Protein AF-A0A915AM96-F1 (afdb_monomer)

Secondary structure (DSSP, 8-state):
--------------------------STT---------PPP-------------S---------PPPHHHHHHHHHHH--SSEE--SS-HHHHHHHHHHHHHTT--SS-EE-PPTT--------------PPPHHHHHH---EEETTEEE-----PPP-----------------------------------------------------

Organism: Parascaris univalens (NCBI:txid6257)

Foldseek 3Di:
DDPPPPPPPPPPPPPPVPCDQDDFDDDPPDTDRDDDPDDDDDDDDDDDDDDDDPDDDDDDDPVPDDDPVRVLVVLQVVLEQEEEDDDDPPVSLVVSQVSCVVVVSHVHYYHDDDVPDDDPPDDDDPDDDADDDPVQVVPWDWDDDPPDTDTDDDDDDDDDPDPPDDDDDDDDDDDDDDDDDDDDDDDDDDDDDDDDDDDDDDDDDDDDDDD

Radius of gyration: 39.93 Å; Cα contacts (8 Å, |Δi|>4): 74; chains: 1; bounding box: 87×70×92 Å

Mean predicted aligned error: 20.04 Å

InterPro domains:
  IPR011108 Zn-dependent metallo-hydrolase, RNA specificity domain [PF07521] (51-105)
  IPR025069 Cleavage and polyadenylation specificity factor 2, C-terminal [PF13299] (130-198)
  IPR027075 Cleavage and polyadenylation specificity factor subunit 2 [PTHR45922] (26-187)
  IPR036866 Ribonuclease Z/Hydroxyacylglutathione hydrolase-like [G3DSA:3.60.15.10] (39-138)
  IPR036866 Ribonuclease Z/Hydroxyacylglutathione hydrolase-like [SSF56281] (27-121)

Solvent-accessible surface area (backbone atoms only — not comparable to full-atom values): 15977 Å² total; per-residue (Å²): 140,83,84,83,74,82,73,74,77,81,73,75,84,74,79,72,77,79,77,72,83,70,84,88,74,84,70,90,86,63,82,72,86,79,79,79,81,80,83,73,95,79,80,94,82,88,83,91,80,93,79,87,82,92,68,92,86,78,91,79,90,79,82,84,70,82,50,76,64,57,53,54,52,51,44,64,71,68,44,44,59,58,45,77,50,70,91,70,54,74,67,56,47,49,52,52,50,49,51,38,60,75,70,55,36,42,79,52,60,77,44,72,65,58,94,92,57,86,77,90,82,80,74,95,69,92,82,76,92,80,80,81,52,70,74,58,59,72,68,58,66,72,44,81,53,94,95,44,73,46,63,92,83,87,83,85,87,77,82,73,79,77,75,86,68,74,91,76,80,92,81,82,89,83,91,83,84,82,89,86,90,82,84,90,83,91,83,86,88,76,90,78,90,80,87,80,83,88,82,87,87,78,88,84,80,80,89,79,90,83,136

Sequence (211 aa):
MIVDSSVVPHITTERVAETIPGALHSENGQTVPHYEEREWPTKCISQITKMEVLCKVEFIDFEGRSDGESVKKILSQVKPKQLVIVHGSAAATRHLAQYASETGIVQGKIFTPRLGEIVDATIESHIYQVTLSDALMSSLIFQTVKDAELSWLDARIARRKAITGATSAVEENREEGEEMPSEDETMEQGGEEETGDGERLSNKRAAAADT

Structure (mmCIF, N/CA/C/O backbone):
data_AF-A0A915AM96-F1
#
_entry.id   AF-A0A915AM96-F1
#
loop_
_atom_site.group_PDB
_atom_site.id
_atom_site.type_symbol
_atom_site.label_atom_id
_atom_site.label_alt_id
_atom_site.label_comp_id
_atom_site.label_asym_id
_atom_site.label_entity_id
_atom_site.label_seq_id
_atom_site.pdbx_PDB_ins_code
_atom_site.Cartn_x
_atom_site.Cartn_y
_atom_site.Cartn_z
_atom_site.occupancy
_atom_site.B_iso_or_equiv
_atom_site.auth_seq_id
_atom_site.auth_comp_id
_atom_site.auth_asym_id
_atom_site.auth_atom_id
_atom_site.pdbx_PDB_model_num
ATOM 1 N N . MET A 1 1 ? 19.292 -17.351 -57.638 1.00 37.97 1 MET A N 1
ATOM 2 C CA . MET A 1 1 ? 19.542 -16.048 -56.990 1.00 37.97 1 MET A CA 1
ATOM 3 C C . MET A 1 1 ? 18.570 -15.060 -57.594 1.00 37.97 1 MET A C 1
ATOM 5 O O . MET A 1 1 ? 18.771 -14.652 -58.727 1.00 37.97 1 MET A O 1
ATOM 9 N N . ILE A 1 2 ? 17.477 -14.771 -56.895 1.00 34.31 2 ILE A N 1
ATOM 10 C CA . ILE A 1 2 ? 16.569 -13.682 -57.251 1.00 34.31 2 ILE A CA 1
ATOM 11 C C . ILE A 1 2 ? 16.734 -12.690 -56.111 1.00 34.31 2 ILE A C 1
ATOM 13 O O . ILE A 1 2 ? 16.446 -13.006 -54.959 1.00 34.31 2 ILE A O 1
ATOM 17 N N . VAL A 1 3 ? 17.374 -11.573 -56.430 1.00 39.91 3 VAL A N 1
ATOM 18 C CA . VAL A 1 3 ? 17.636 -10.482 -55.502 1.00 39.91 3 VAL A CA 1
ATOM 19 C C . VAL A 1 3 ? 16.354 -9.666 -55.483 1.00 39.91 3 VAL A C 1
ATOM 21 O O . VAL A 1 3 ? 16.105 -8.894 -56.404 1.00 39.91 3 VAL A O 1
ATOM 24 N N . ASP A 1 4 ? 15.499 -9.910 -54.494 1.00 36.59 4 ASP A N 1
ATOM 25 C CA . ASP A 1 4 ? 14.284 -9.122 -54.292 1.00 36.59 4 ASP A CA 1
ATOM 26 C C . ASP A 1 4 ? 14.700 -7.779 -53.677 1.00 36.59 4 ASP A C 1
ATOM 28 O O . ASP A 1 4 ? 14.757 -7.586 -52.462 1.00 36.59 4 ASP A O 1
ATOM 32 N N . SER A 1 5 ? 15.133 -6.859 -54.538 1.00 42.00 5 SER A N 1
ATOM 33 C CA . SER A 1 5 ? 15.331 -5.466 -54.166 1.00 42.00 5 SER A CA 1
ATOM 34 C C . SER A 1 5 ? 13.954 -4.864 -53.914 1.00 42.00 5 SER A C 1
ATOM 36 O O . SER A 1 5 ? 13.253 -4.500 -54.856 1.00 42.00 5 SER A O 1
ATOM 38 N N . SER A 1 6 ? 13.557 -4.753 -52.644 1.00 44.75 6 SER A N 1
ATOM 39 C CA .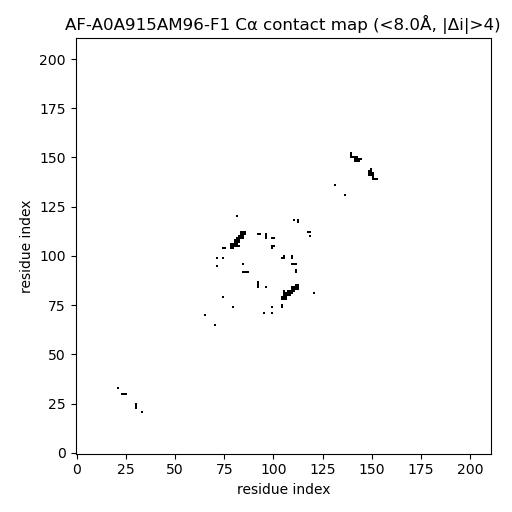 SER A 1 6 ? 12.373 -3.991 -52.253 1.00 44.75 6 SER A CA 1
ATOM 40 C C . SER A 1 6 ? 12.636 -2.508 -52.523 1.00 44.75 6 SER A C 1
ATOM 42 O O . SER A 1 6 ? 13.093 -1.762 -51.654 1.00 44.75 6 SER A O 1
ATOM 44 N N . VAL A 1 7 ? 12.400 -2.084 -53.761 1.00 46.34 7 VAL A N 1
ATOM 45 C CA . VAL A 1 7 ? 12.329 -0.671 -54.114 1.00 46.34 7 VAL A CA 1
ATOM 46 C C . VAL A 1 7 ? 11.097 -0.134 -53.403 1.00 46.34 7 VAL A C 1
ATOM 48 O O . VAL A 1 7 ? 9.967 -0.428 -53.789 1.00 46.34 7 VAL A O 1
ATOM 51 N N . VAL A 1 8 ? 11.315 0.613 -52.321 1.00 49.62 8 VAL A N 1
ATOM 52 C CA . VAL A 1 8 ? 10.265 1.442 -51.735 1.00 49.62 8 VAL A CA 1
ATOM 53 C C . VAL A 1 8 ? 9.901 2.452 -52.823 1.00 49.62 8 VAL A C 1
ATOM 55 O O . VAL A 1 8 ? 10.785 3.205 -53.242 1.00 49.62 8 VAL A O 1
ATOM 58 N N . PRO A 1 9 ? 8.667 2.456 -53.357 1.00 44.78 9 PRO A N 1
ATOM 59 C CA . PRO A 1 9 ? 8.299 3.457 -54.339 1.00 44.78 9 PRO A CA 1
ATOM 60 C C . PRO A 1 9 ? 8.418 4.817 -53.654 1.00 44.78 9 PRO A C 1
ATOM 62 O O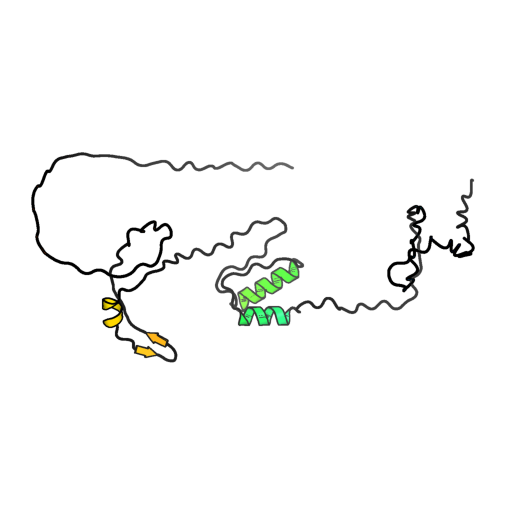 . PRO A 1 9 ? 7.723 5.090 -52.674 1.00 44.78 9 PRO A O 1
ATOM 65 N N . HIS A 1 10 ? 9.323 5.664 -54.148 1.00 39.38 10 HIS A N 1
ATOM 66 C CA . HIS A 1 10 ? 9.275 7.087 -53.855 1.00 39.38 10 HIS A CA 1
ATOM 67 C C . HIS A 1 10 ? 7.957 7.596 -54.433 1.00 39.38 10 HIS A C 1
ATOM 69 O O . HIS A 1 10 ? 7.853 7.882 -55.623 1.00 39.38 10 HIS A O 1
ATOM 75 N N . ILE A 1 11 ? 6.923 7.635 -53.596 1.00 48.16 11 ILE A N 1
ATOM 76 C CA . ILE A 1 11 ? 5.704 8.358 -53.912 1.00 48.16 11 ILE A CA 1
ATOM 77 C C . ILE A 1 11 ? 6.114 9.828 -53.934 1.00 48.16 11 ILE A C 1
ATOM 79 O O . ILE A 1 11 ? 6.473 10.413 -52.911 1.00 48.16 11 ILE A O 1
ATOM 83 N N . THR A 1 12 ? 6.159 10.407 -55.132 1.00 38.69 12 THR A N 1
ATOM 84 C CA . THR A 1 12 ? 6.174 11.856 -55.285 1.00 38.69 12 THR A CA 1
ATOM 85 C C . THR A 1 12 ? 4.940 12.354 -54.549 1.00 38.69 12 THR A C 1
ATOM 87 O O . THR A 1 12 ? 3.817 12.015 -54.918 1.00 38.69 12 THR A O 1
ATOM 90 N N . THR A 1 13 ? 5.131 13.105 -53.469 1.00 47.22 13 THR A N 1
ATOM 91 C CA . THR A 1 13 ? 4.061 13.806 -52.758 1.00 47.22 13 THR A CA 1
ATOM 92 C C . THR A 1 13 ? 3.554 14.964 -53.617 1.00 47.22 13 THR A C 1
ATOM 94 O O . THR A 1 13 ? 3.591 16.122 -53.215 1.00 47.22 13 THR A O 1
ATOM 97 N N . GLU A 1 14 ? 3.032 14.666 -54.805 1.00 43.66 14 GLU A N 1
ATOM 98 C CA . GLU A 1 14 ? 2.072 15.550 -55.445 1.00 43.66 14 GLU A CA 1
ATOM 99 C C . GLU A 1 14 ? 0.757 15.383 -54.687 1.00 43.66 14 GLU A C 1
ATOM 101 O O . GLU A 1 14 ? -0.135 14.626 -55.061 1.00 43.66 14 GLU A O 1
ATOM 106 N N . ARG A 1 15 ? 0.646 16.095 -53.559 1.00 52.50 15 ARG A N 1
ATOM 107 C CA . ARG A 1 15 ? -0.659 16.457 -53.009 1.00 52.50 15 ARG A CA 1
ATOM 108 C C . ARG A 1 15 ? -1.304 17.430 -53.994 1.00 52.50 15 ARG A C 1
ATOM 110 O O . ARG A 1 15 ? -1.361 18.629 -53.737 1.00 52.50 15 ARG A O 1
ATOM 117 N N . VAL A 1 16 ? -1.789 16.922 -55.123 1.00 45.09 16 VAL A N 1
ATOM 118 C CA . VAL A 1 16 ? -2.837 17.617 -55.860 1.00 45.09 16 VAL A CA 1
ATOM 119 C C . VAL A 1 16 ? -4.071 17.454 -54.989 1.00 45.09 16 VAL A C 1
ATOM 121 O O . VAL A 1 16 ? -4.737 16.422 -55.005 1.00 45.09 16 VAL A O 1
ATOM 124 N N . ALA A 1 17 ? -4.321 18.444 -54.135 1.00 45.59 17 ALA A N 1
ATOM 125 C CA . ALA A 1 17 ? -5.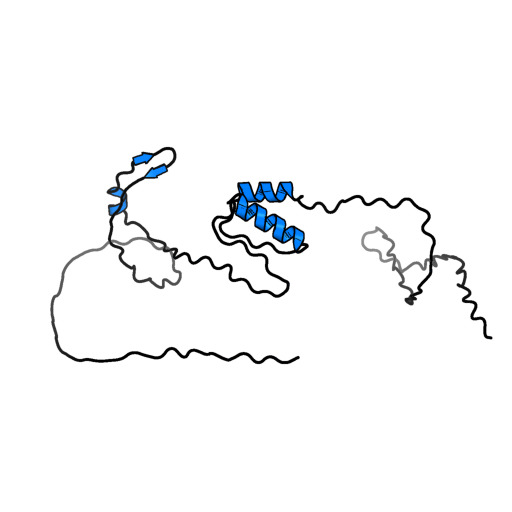631 18.618 -53.544 1.00 45.59 17 ALA A CA 1
ATOM 126 C C . ALA A 1 17 ? -6.580 18.937 -54.704 1.00 45.59 17 ALA A C 1
ATOM 128 O O . ALA A 1 17 ? -6.816 20.105 -55.014 1.00 45.59 17 ALA A O 1
ATOM 129 N N . GLU A 1 18 ? -7.063 17.903 -55.400 1.00 46.41 18 GLU A N 1
ATOM 130 C CA . GLU A 1 18 ? -8.191 18.025 -56.315 1.00 46.41 18 GLU A CA 1
ATOM 131 C C . GLU A 1 18 ? -9.396 18.435 -55.471 1.00 46.41 18 GLU A C 1
ATOM 133 O O . GLU A 1 18 ? -10.143 17.628 -54.923 1.00 46.41 18 GLU A O 1
ATOM 138 N N . THR A 1 19 ? -9.506 19.748 -55.301 1.00 46.41 19 THR A N 1
ATOM 139 C CA . THR A 1 19 ? -10.604 20.423 -54.636 1.00 46.41 19 THR A CA 1
ATOM 140 C C . THR A 1 19 ? -11.749 20.403 -55.629 1.00 46.41 19 THR A C 1
ATOM 142 O O . THR A 1 19 ? -11.842 21.268 -56.498 1.00 46.41 19 THR A O 1
ATOM 145 N N . ILE A 1 20 ? -12.590 19.377 -55.558 1.00 52.38 20 ILE A N 1
ATOM 146 C CA . ILE A 1 20 ? -13.860 19.388 -56.276 1.00 52.38 20 ILE A CA 1
ATOM 147 C C . ILE A 1 20 ? -14.816 20.216 -55.409 1.00 52.38 20 ILE A C 1
ATOM 149 O O . ILE A 1 20 ? -15.084 19.811 -54.277 1.00 52.38 20 ILE A O 1
ATOM 153 N N . PRO A 1 21 ? -15.306 21.382 -55.867 1.00 45.31 21 PRO A N 1
ATOM 154 C CA . PRO A 1 21 ? -16.275 22.141 -55.092 1.00 45.31 21 PRO A CA 1
ATOM 155 C C . PRO A 1 21 ? -17.566 21.322 -54.973 1.00 45.31 21 PRO A C 1
ATOM 157 O O . PRO A 1 21 ? -18.263 21.093 -55.963 1.00 45.31 21 PRO A O 1
ATOM 160 N N . GLY A 1 22 ? -17.868 20.863 -53.757 1.00 52.84 22 GLY A N 1
ATOM 161 C CA . GLY A 1 22 ? -19.181 20.325 -53.410 1.00 52.84 22 GLY A CA 1
ATOM 162 C C . GLY A 1 22 ? -20.260 21.393 -53.603 1.00 52.84 22 GLY A C 1
ATOM 163 O O . GLY A 1 22 ? -19.994 22.592 -53.481 1.00 52.84 22 GLY A O 1
ATOM 164 N N . ALA A 1 23 ? -21.473 20.967 -53.953 1.00 57.44 23 ALA A N 1
ATOM 165 C CA . ALA A 1 23 ? -22.581 21.874 -54.234 1.00 57.44 23 ALA A CA 1
ATOM 166 C C . ALA A 1 23 ? -22.868 22.814 -53.044 1.00 57.44 23 ALA A C 1
ATOM 168 O O . ALA A 1 23 ? -22.977 22.379 -51.899 1.00 57.44 23 ALA A O 1
ATOM 169 N N . LEU A 1 24 ? -23.006 24.111 -53.339 1.00 49.03 24 LEU A N 1
ATOM 170 C CA . LEU A 1 24 ? -23.364 25.157 -52.379 1.00 49.03 24 LEU A CA 1
ATOM 171 C C . LEU A 1 24 ? -24.790 24.930 -51.855 1.00 49.03 24 LEU A C 1
ATOM 173 O O . LEU A 1 24 ? -25.752 25.093 -52.604 1.00 49.03 24 LEU A O 1
ATOM 177 N N . HIS A 1 25 ? -24.931 24.617 -50.567 1.00 51.41 25 HIS A N 1
ATOM 178 C CA . HIS A 1 25 ? -26.215 24.690 -49.868 1.00 51.41 25 HIS A CA 1
ATOM 179 C C . HIS A 1 25 ? -26.287 26.019 -49.101 1.00 51.41 25 HIS A C 1
ATOM 181 O O . HIS A 1 25 ? -25.403 26.323 -48.302 1.00 51.41 25 HIS A O 1
ATOM 187 N N . SER A 1 26 ? -27.311 26.834 -49.375 1.00 48.28 26 SER A N 1
ATOM 188 C CA . SER A 1 26 ? -27.539 28.120 -48.703 1.00 48.28 26 SER A CA 1
ATOM 189 C C . SER A 1 26 ? -28.738 28.003 -47.771 1.00 48.28 26 SER A C 1
ATOM 191 O O . SER A 1 26 ? -29.881 28.047 -48.220 1.00 48.28 26 SER A O 1
ATOM 193 N N . GLU A 1 27 ? -28.478 27.895 -46.473 1.00 54.50 27 GLU A N 1
ATOM 194 C CA . GLU A 1 27 ? -29.423 28.338 -45.451 1.00 54.50 27 GLU A CA 1
ATOM 195 C C . GLU A 1 27 ? -28.773 29.499 -44.692 1.00 54.50 27 GLU A C 1
ATOM 197 O O . GLU A 1 27 ? -27.675 29.384 -44.154 1.00 54.50 27 GLU A O 1
ATOM 202 N N . ASN A 1 28 ? -29.450 30.649 -44.695 1.00 55.97 28 ASN A N 1
ATOM 203 C CA . ASN A 1 28 ? -29.124 31.847 -43.911 1.00 55.97 28 ASN A CA 1
ATOM 204 C C . ASN A 1 28 ? -27.830 32.609 -44.267 1.00 55.97 28 ASN A C 1
ATOM 206 O O . ASN A 1 28 ? -27.304 33.349 -43.440 1.00 55.97 28 ASN A O 1
ATOM 210 N N . GLY A 1 29 ? -27.355 32.522 -45.515 1.00 60.59 29 GLY A N 1
ATOM 211 C CA . GLY A 1 29 ? -26.407 33.502 -46.069 1.00 60.59 29 GLY A CA 1
ATOM 212 C C . GLY A 1 29 ? -24.961 33.408 -45.568 1.00 60.59 29 GLY A C 1
ATOM 213 O O . GLY A 1 29 ? -24.160 34.283 -45.889 1.00 60.59 29 GLY A O 1
ATOM 214 N N . GLN A 1 30 ? -24.602 32.349 -44.838 1.00 57.31 30 GLN A N 1
ATOM 215 C CA . GLN A 1 30 ? -23.224 32.085 -44.431 1.00 57.31 30 GLN A CA 1
ATOM 216 C C . GLN A 1 30 ? -22.756 30.751 -45.020 1.00 57.31 30 GLN A C 1
ATOM 218 O O . GLN A 1 30 ? -23.126 29.675 -44.559 1.00 57.31 30 GLN A O 1
ATOM 223 N N . THR A 1 31 ? -21.952 30.82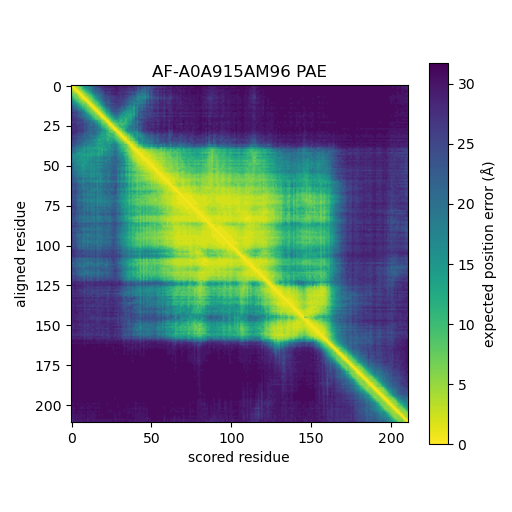4 -46.082 1.00 56.69 31 THR A N 1
ATOM 224 C CA . THR A 1 31 ? -21.384 29.652 -46.756 1.00 56.69 31 THR A CA 1
ATOM 225 C C . THR A 1 31 ? -20.206 29.117 -45.945 1.00 56.69 31 THR A C 1
ATOM 227 O O . THR A 1 31 ? -19.099 29.654 -46.029 1.00 56.69 31 THR A O 1
ATOM 230 N N . VAL A 1 32 ? -20.425 28.070 -45.151 1.00 61.53 32 VAL A N 1
ATOM 231 C CA . VAL A 1 32 ? -19.328 27.279 -44.580 1.00 61.53 32 VAL A CA 1
ATOM 232 C C . VAL A 1 32 ? -18.933 26.198 -45.593 1.00 61.53 32 VAL A C 1
ATOM 234 O O . VAL A 1 32 ? -19.788 25.401 -45.979 1.00 61.53 32 VAL A O 1
ATOM 237 N N . PRO A 1 33 ? -17.683 26.171 -46.093 1.00 58.12 33 PRO A N 1
ATOM 238 C CA . PRO A 1 33 ? -17.245 25.095 -46.974 1.00 58.12 33 PRO A CA 1
ATOM 239 C C . PRO A 1 33 ? -17.320 23.765 -46.216 1.00 58.12 33 PRO A C 1
ATOM 241 O O . PRO A 1 33 ? -16.673 23.593 -45.184 1.00 58.12 33 PRO A O 1
ATOM 244 N N . HIS A 1 34 ? -18.139 22.839 -46.715 1.00 54.59 34 HIS A N 1
ATOM 245 C CA . HIS A 1 34 ? -18.194 21.472 -46.213 1.00 54.59 34 HIS A CA 1
ATOM 246 C C . HIS A 1 34 ? -17.031 20.686 -46.826 1.00 54.59 34 HIS A C 1
ATOM 248 O O . HIS A 1 34 ? -17.024 20.413 -48.027 1.00 54.59 34 HIS A O 1
ATOM 254 N N . TYR A 1 35 ? -16.025 20.368 -46.012 1.00 64.75 35 TYR A N 1
ATOM 255 C CA . TYR A 1 35 ? -14.902 19.533 -46.424 1.00 64.75 35 TYR A CA 1
ATOM 256 C C . TYR A 1 35 ? -15.289 18.069 -46.214 1.00 64.75 35 TYR A C 1
ATOM 258 O O . TYR A 1 35 ? -15.247 17.571 -45.093 1.00 64.75 35 TYR A O 1
ATOM 266 N N . GLU A 1 36 ? -15.681 17.376 -47.283 1.00 67.25 36 GLU A N 1
ATOM 267 C CA . GLU A 1 36 ? -15.727 15.914 -47.238 1.00 67.25 36 GLU A CA 1
ATOM 268 C C . GLU A 1 36 ? -14.288 15.392 -47.262 1.00 67.25 36 GLU A C 1
ATOM 270 O O . GLU A 1 36 ? -13.606 15.435 -48.291 1.00 67.25 36 GLU A O 1
ATOM 275 N N . GLU A 1 37 ? -13.803 14.924 -46.111 1.00 72.38 37 GLU A N 1
ATOM 276 C CA . GLU A 1 37 ? -12.557 14.168 -46.035 1.00 72.38 37 GLU A CA 1
ATOM 277 C C . GLU A 1 37 ? -12.747 12.851 -46.791 1.00 72.38 37 GLU A C 1
ATOM 279 O O . GLU A 1 37 ? -13.309 11.876 -46.297 1.00 72.38 37 GLU A O 1
ATOM 284 N N . ARG A 1 38 ? -12.316 12.840 -48.051 1.00 71.75 38 ARG A N 1
ATOM 285 C CA . ARG A 1 38 ? -12.333 11.646 -48.889 1.00 71.75 38 ARG A CA 1
ATOM 286 C C . ARG A 1 38 ? -11.323 10.647 -48.326 1.00 71.75 38 ARG A C 1
ATOM 288 O O . ARG A 1 38 ? -10.122 10.818 -48.520 1.00 71.75 38 ARG A O 1
ATOM 295 N N . GLU A 1 39 ? -11.792 9.612 -47.636 1.00 76.81 39 GLU A N 1
ATOM 296 C CA . GLU A 1 39 ? -10.932 8.522 -47.168 1.00 76.81 39 GLU A CA 1
ATOM 297 C C . GLU A 1 39 ? -10.504 7.639 -48.347 1.00 76.81 39 GLU A C 1
ATOM 299 O O . GLU A 1 39 ? -11.321 7.063 -49.069 1.00 76.81 39 GLU A O 1
ATOM 304 N N . TRP A 1 40 ? -9.192 7.545 -48.564 1.00 84.88 40 TRP A N 1
ATOM 305 C CA . TRP A 1 40 ? -8.606 6.678 -49.583 1.00 84.88 40 TRP A CA 1
ATOM 306 C C . TRP A 1 40 ? -8.366 5.279 -49.004 1.00 84.88 40 TRP A C 1
ATOM 308 O O . TRP A 1 40 ? -7.987 5.160 -47.837 1.00 84.88 40 TRP A O 1
ATOM 318 N N . PRO A 1 41 ? -8.522 4.205 -49.799 1.00 89.06 41 PRO A N 1
ATOM 319 C CA . PRO A 1 41 ? -8.255 2.855 -49.321 1.00 89.06 41 PRO A CA 1
ATOM 320 C C . PRO A 1 41 ? -6.771 2.698 -48.959 1.00 89.06 41 PRO A C 1
ATOM 322 O O . PRO A 1 41 ? -5.889 2.918 -49.791 1.00 89.06 41 PRO A O 1
ATOM 325 N N . THR A 1 42 ? -6.491 2.292 -47.720 1.00 90.62 42 THR A N 1
ATOM 326 C CA . THR A 1 42 ? -5.129 2.048 -47.219 1.00 90.62 42 THR A CA 1
ATOM 327 C C . THR A 1 42 ? -4.866 0.555 -47.007 1.00 90.62 42 THR A C 1
ATOM 329 O O . THR A 1 42 ? -5.783 -0.240 -46.806 1.00 90.62 42 THR A O 1
ATOM 332 N N . LYS A 1 43 ? -3.587 0.154 -47.066 1.00 92.50 43 LYS A N 1
ATOM 333 C CA . LYS A 1 43 ? -3.120 -1.210 -46.773 1.00 92.50 43 LYS A CA 1
ATOM 334 C C . LYS A 1 43 ? -2.071 -1.161 -45.666 1.00 92.50 43 LYS A C 1
ATOM 336 O O . LYS A 1 43 ? -1.045 -0.504 -45.822 1.00 92.50 43 LYS A O 1
ATOM 341 N N . CYS A 1 44 ? -2.289 -1.898 -44.580 1.00 94.19 44 CYS A N 1
ATOM 342 C CA . CYS A 1 44 ? -1.287 -2.052 -43.528 1.00 94.19 44 CYS A CA 1
ATOM 343 C C . CYS A 1 44 ? -0.129 -2.942 -44.007 1.00 94.19 44 CYS A C 1
ATOM 345 O O . CYS A 1 44 ? -0.347 -4.033 -44.539 1.00 94.19 44 CYS A O 1
ATOM 347 N N . ILE A 1 45 ? 1.104 -2.486 -43.792 1.00 94.94 45 ILE A N 1
ATOM 348 C CA . ILE A 1 45 ? 2.336 -3.234 -44.062 1.00 94.94 45 ILE A CA 1
ATOM 349 C C . ILE A 1 45 ? 3.157 -3.226 -42.769 1.00 94.94 45 ILE A C 1
ATOM 351 O O . ILE A 1 45 ? 3.312 -2.179 -42.146 1.00 94.94 45 ILE A O 1
ATOM 355 N N . SER A 1 46 ? 3.666 -4.387 -42.358 1.00 95.69 46 SER A N 1
ATOM 356 C CA . SER A 1 46 ? 4.548 -4.538 -41.196 1.00 95.69 46 SER A CA 1
ATOM 357 C C . SER A 1 46 ? 5.910 -5.048 -41.660 1.00 95.69 46 SER A C 1
ATOM 359 O O . SER A 1 46 ? 5.979 -5.968 -42.474 1.00 95.69 46 SER A O 1
ATOM 361 N N . GLN A 1 47 ? 6.990 -4.447 -41.162 1.00 95.06 47 GLN A N 1
ATOM 362 C CA . GLN A 1 47 ? 8.366 -4.821 -41.481 1.00 95.06 47 GLN A CA 1
ATOM 363 C C . GLN A 1 47 ? 9.243 -4.660 -40.237 1.00 95.06 47 GLN A C 1
ATOM 365 O O . GLN A 1 47 ? 9.103 -3.695 -39.488 1.00 95.06 47 GLN A O 1
ATOM 370 N N . ILE A 1 48 ? 10.177 -5.590 -40.039 1.00 96.75 48 ILE A N 1
ATOM 371 C CA . ILE A 1 48 ? 11.175 -5.535 -38.966 1.00 96.75 48 ILE A CA 1
ATOM 372 C C . ILE A 1 48 ? 12.487 -5.021 -39.561 1.00 96.75 48 ILE A C 1
ATOM 374 O O . ILE A 1 48 ? 13.032 -5.636 -40.477 1.00 96.75 48 ILE A O 1
ATOM 378 N N . THR A 1 49 ? 13.009 -3.919 -39.025 1.00 94.25 49 THR A N 1
ATOM 379 C CA . THR A 1 49 ? 14.261 -3.297 -39.484 1.00 94.25 49 THR A CA 1
ATOM 380 C C . THR A 1 49 ? 15.151 -2.981 -38.288 1.00 94.25 49 THR A C 1
ATOM 382 O O . THR A 1 49 ? 14.663 -2.567 -37.239 1.00 94.25 49 THR A O 1
ATOM 385 N N . LYS A 1 50 ? 16.465 -3.181 -38.432 1.00 95.00 50 LYS A N 1
ATOM 386 C CA . LYS A 1 50 ? 17.454 -2.797 -37.416 1.00 95.00 50 LYS A CA 1
ATOM 387 C C . LYS A 1 50 ? 17.843 -1.332 -37.620 1.00 95.00 50 LYS A C 1
ATOM 389 O O . LYS A 1 50 ? 18.226 -0.966 -38.726 1.00 95.00 50 LYS A O 1
ATOM 394 N N . MET A 1 51 ? 17.768 -0.521 -36.568 1.00 94.38 51 MET A N 1
ATOM 395 C CA . MET A 1 51 ? 18.229 0.872 -36.564 1.00 94.38 51 MET A CA 1
ATOM 396 C C . MET A 1 51 ? 19.242 1.095 -35.444 1.00 94.38 51 MET A C 1
ATOM 398 O O . MET A 1 51 ? 19.112 0.524 -34.362 1.00 94.38 51 MET A O 1
ATOM 402 N N . GLU A 1 52 ? 20.225 1.954 -35.702 1.00 95.88 52 GLU A N 1
ATOM 403 C CA . GLU A 1 52 ? 21.140 2.461 -34.681 1.00 95.88 52 GLU A CA 1
ATOM 404 C C . GLU A 1 52 ? 20.510 3.676 -33.989 1.00 95.88 52 GLU A C 1
ATOM 406 O O . GLU A 1 52 ? 20.123 4.646 -34.641 1.00 95.88 52 GLU A O 1
ATOM 411 N N . VAL A 1 53 ? 20.387 3.626 -32.662 1.00 93.81 53 VAL A N 1
ATOM 412 C CA . VAL A 1 53 ? 19.823 4.723 -31.863 1.00 93.81 53 VAL A CA 1
ATOM 413 C C . VAL A 1 53 ? 20.970 5.585 -31.339 1.00 93.81 53 VAL A C 1
ATOM 415 O O . VAL A 1 53 ? 21.638 5.225 -30.374 1.00 93.81 53 VAL A O 1
ATOM 418 N N . LEU A 1 54 ? 21.209 6.726 -31.990 1.00 95.25 54 LEU A N 1
ATOM 419 C CA . LEU A 1 54 ? 22.283 7.671 -31.657 1.00 95.25 54 LEU A CA 1
ATOM 420 C C . LEU A 1 54 ? 21.749 8.876 -30.868 1.00 95.25 54 LEU A C 1
ATOM 422 O O . LEU A 1 54 ? 21.899 10.026 -31.277 1.00 95.25 54 LEU A O 1
ATOM 426 N N . CYS A 1 55 ? 21.089 8.621 -29.740 1.00 94.44 55 CYS A N 1
ATOM 427 C CA . CYS A 1 55 ? 20.600 9.673 -28.851 1.00 94.44 55 CYS A CA 1
ATOM 428 C C . CYS A 1 55 ? 20.792 9.303 -27.376 1.00 94.44 55 CYS A C 1
ATOM 430 O O . CYS A 1 55 ? 20.937 8.133 -27.017 1.00 94.44 55 CYS A O 1
ATOM 432 N N . LYS A 1 56 ? 20.801 10.319 -26.505 1.00 95.06 56 LYS A N 1
ATOM 433 C CA . LYS A 1 56 ? 20.794 10.110 -25.055 1.00 95.06 56 LYS A CA 1
ATOM 434 C C . LYS A 1 56 ? 19.380 9.717 -24.633 1.00 95.06 56 LYS A C 1
ATOM 436 O O . LYS A 1 56 ? 18.451 10.503 -24.797 1.00 95.06 56 LYS A O 1
ATOM 441 N N . VAL A 1 57 ? 19.239 8.521 -24.073 1.00 94.50 57 VAL A N 1
ATOM 442 C CA . VAL A 1 57 ? 17.981 8.047 -23.491 1.00 94.50 57 VAL A CA 1
ATOM 443 C C . VAL A 1 57 ? 18.012 8.332 -21.998 1.00 94.50 57 VAL A C 1
ATOM 445 O O . VAL A 1 57 ? 18.909 7.879 -21.290 1.00 94.50 57 VAL A O 1
ATOM 448 N N . GLU A 1 58 ? 17.040 9.102 -21.529 1.00 96.56 58 GLU A N 1
ATOM 449 C CA . GLU A 1 58 ? 16.859 9.418 -20.118 1.00 96.56 58 GLU A CA 1
ATOM 450 C C . GLU A 1 58 ? 15.415 9.111 -19.734 1.00 96.56 58 GLU A C 1
ATOM 452 O O . GLU A 1 58 ? 14.484 9.443 -20.468 1.00 96.56 58 GLU A O 1
ATOM 457 N N . PHE A 1 59 ? 15.240 8.430 -18.604 1.00 95.62 59 PHE A N 1
ATOM 458 C CA . PHE A 1 59 ? 13.925 8.123 -18.068 1.00 95.62 59 PHE A CA 1
ATOM 459 C C . PHE A 1 59 ? 13.528 9.222 -17.089 1.00 95.62 59 PHE A C 1
ATOM 461 O O . PHE A 1 59 ? 14.215 9.438 -16.091 1.00 95.62 59 PHE A O 1
ATOM 468 N N . ILE A 1 60 ? 12.424 9.902 -17.384 1.00 95.06 60 ILE A N 1
ATOM 469 C CA . ILE A 1 60 ? 11.824 10.896 -16.500 1.00 95.06 60 ILE A CA 1
ATOM 470 C C . ILE A 1 60 ? 10.430 10.395 -16.157 1.00 95.06 60 ILE A C 1
ATOM 472 O O . ILE A 1 60 ? 9.610 10.167 -17.048 1.00 95.06 60 ILE A O 1
ATOM 476 N N . ASP A 1 61 ? 10.189 10.205 -14.867 1.00 91.06 61 ASP A N 1
ATOM 477 C CA . ASP A 1 61 ? 8.927 9.684 -14.373 1.00 91.06 61 ASP A CA 1
ATOM 478 C C . ASP A 1 61 ? 7.880 10.799 -14.242 1.00 91.06 61 ASP A C 1
ATOM 480 O O . ASP A 1 61 ? 8.051 11.751 -13.479 1.00 91.06 61 ASP A O 1
ATOM 484 N N . PHE A 1 62 ? 6.789 10.667 -14.997 1.00 92.88 62 PHE A N 1
ATOM 485 C CA . PHE A 1 62 ? 5.611 11.534 -14.938 1.00 92.88 62 PHE A CA 1
ATOM 486 C C . PHE A 1 62 ? 4.329 10.725 -14.674 1.00 92.88 62 PHE A C 1
ATOM 488 O O . PHE A 1 62 ? 3.240 11.144 -15.062 1.00 92.88 62 PHE A O 1
ATOM 495 N N . GLU A 1 63 ? 4.428 9.558 -14.023 1.00 91.69 63 GLU A N 1
ATOM 496 C CA . GLU A 1 63 ? 3.270 8.685 -13.782 1.00 91.69 63 GLU A CA 1
ATOM 497 C C . GLU A 1 63 ? 2.286 9.225 -12.726 1.00 91.69 63 GLU A C 1
ATOM 499 O O . GLU A 1 63 ? 1.153 8.753 -12.635 1.00 91.69 63 GLU A O 1
ATOM 504 N N . GLY A 1 64 ? 2.696 10.222 -11.932 1.00 92.88 64 GLY A N 1
ATOM 505 C CA . GLY A 1 64 ? 1.825 10.905 -10.968 1.00 92.88 64 GLY A CA 1
ATOM 506 C C . GLY A 1 64 ? 1.328 10.014 -9.824 1.00 92.88 64 GLY A C 1
ATOM 507 O O . GLY A 1 64 ? 0.289 10.294 -9.226 1.00 92.88 64 GLY A O 1
ATOM 508 N N . ARG A 1 65 ? 2.036 8.920 -9.523 1.00 91.31 65 ARG A N 1
ATOM 509 C CA . ARG A 1 65 ? 1.662 7.979 -8.462 1.00 91.31 65 ARG A CA 1
ATOM 510 C C . ARG A 1 65 ? 2.215 8.407 -7.113 1.00 91.31 65 ARG A C 1
ATOM 512 O O . ARG A 1 65 ? 3.234 9.084 -7.015 1.00 91.31 65 ARG A O 1
ATOM 519 N N . SER A 1 66 ? 1.532 7.974 -6.057 1.00 92.56 66 SER A N 1
ATOM 520 C CA . SER A 1 66 ? 2.030 8.145 -4.697 1.00 92.56 66 SER A CA 1
ATOM 521 C C . SER A 1 66 ? 3.288 7.310 -4.490 1.00 92.56 66 SER A C 1
ATOM 523 O O . SER A 1 66 ? 3.306 6.108 -4.758 1.00 92.56 66 SER A O 1
ATOM 525 N N . ASP A 1 67 ? 4.322 7.954 -3.970 1.00 91.19 67 ASP A N 1
ATOM 526 C CA . ASP A 1 67 ? 5.561 7.315 -3.567 1.00 91.19 67 ASP A CA 1
ATOM 527 C C . ASP A 1 67 ? 5.363 6.438 -2.318 1.00 91.19 67 ASP A C 1
ATOM 529 O O . ASP A 1 67 ? 4.364 6.519 -1.591 1.00 91.19 67 ASP A O 1
ATOM 533 N N . GLY A 1 68 ? 6.349 5.580 -2.051 1.00 90.31 68 GLY A N 1
ATOM 534 C CA . GLY A 1 68 ? 6.291 4.646 -0.931 1.00 90.31 68 GLY A CA 1
ATOM 535 C C . GLY A 1 68 ? 6.206 5.327 0.437 1.00 90.31 68 GLY A C 1
ATOM 536 O O . GLY A 1 68 ? 5.604 4.759 1.347 1.00 90.31 68 GLY A O 1
ATOM 537 N N . GLU A 1 69 ? 6.771 6.523 0.610 1.00 91.19 69 GLU A N 1
ATOM 538 C CA . GLU A 1 69 ? 6.720 7.249 1.881 1.00 91.19 69 GLU A CA 1
ATOM 539 C C . GLU A 1 69 ? 5.344 7.884 2.095 1.00 91.19 69 GLU A C 1
ATOM 541 O O . GLU A 1 69 ? 4.750 7.727 3.168 1.00 91.19 69 GLU A O 1
ATOM 546 N N . SER A 1 70 ? 4.770 8.492 1.054 1.00 94.62 70 SER A N 1
ATOM 547 C CA . SER A 1 70 ? 3.401 9.015 1.106 1.00 94.62 70 SER A CA 1
ATOM 548 C C . SER A 1 70 ? 2.376 7.932 1.425 1.00 94.62 70 SER A C 1
ATOM 550 O O . SER A 1 70 ? 1.526 8.138 2.290 1.00 94.62 70 SER A O 1
ATOM 552 N N . VAL A 1 71 ? 2.471 6.748 0.807 1.00 93.56 71 VAL A N 1
ATOM 553 C CA . VAL A 1 71 ? 1.555 5.631 1.108 1.00 93.56 71 VAL A CA 1
ATOM 554 C C . VAL A 1 71 ? 1.668 5.203 2.575 1.00 93.56 71 VAL A C 1
ATOM 556 O O . VAL A 1 71 ? 0.652 5.012 3.245 1.00 93.56 71 VAL A O 1
ATOM 559 N N . LYS A 1 72 ? 2.888 5.112 3.117 1.00 92.81 72 LYS A N 1
ATOM 560 C CA . LYS A 1 72 ? 3.113 4.798 4.539 1.00 92.81 72 LYS A CA 1
ATOM 561 C C . LYS A 1 72 ? 2.512 5.857 5.469 1.00 92.81 72 LYS A C 1
ATOM 563 O O . LYS A 1 72 ? 1.902 5.518 6.489 1.00 92.81 72 LYS A O 1
ATOM 568 N N . LYS A 1 73 ? 2.636 7.136 5.108 1.00 93.75 73 LYS A N 1
ATOM 569 C CA . LYS A 1 73 ? 2.057 8.258 5.857 1.00 93.75 73 LYS A CA 1
ATOM 570 C C . LYS A 1 73 ? 0.529 8.231 5.839 1.00 93.75 73 LYS A C 1
ATOM 572 O O . LYS A 1 73 ? -0.086 8.391 6.891 1.00 93.75 73 LYS A O 1
ATOM 577 N N . ILE A 1 74 ? -0.075 7.965 4.682 1.00 94.12 74 ILE A N 1
ATOM 578 C CA . ILE A 1 74 ? -1.529 7.809 4.540 1.00 94.12 74 ILE A CA 1
ATOM 579 C C . ILE A 1 74 ? -2.020 6.661 5.425 1.00 94.12 74 ILE A C 1
ATOM 581 O O . ILE A 1 74 ? -2.946 6.849 6.212 1.00 94.12 74 ILE A O 1
ATOM 585 N N . LEU A 1 75 ? -1.363 5.498 5.372 1.00 92.94 75 LEU A N 1
ATOM 586 C CA . LEU A 1 75 ? -1.721 4.356 6.217 1.00 92.94 75 LEU A CA 1
ATOM 587 C C . LEU A 1 75 ? -1.676 4.721 7.706 1.00 92.94 75 LEU A C 1
ATOM 589 O O . LEU A 1 75 ? -2.610 4.403 8.441 1.00 92.94 75 LEU A O 1
ATOM 593 N N . SER A 1 76 ? -0.638 5.441 8.134 1.00 92.06 76 SER A N 1
ATOM 594 C CA . SER A 1 76 ? -0.468 5.874 9.528 1.00 92.06 76 SER A CA 1
ATOM 595 C C . SER A 1 76 ? -1.585 6.802 10.021 1.00 92.06 76 SER A C 1
ATOM 597 O O . SER A 1 76 ? -1.913 6.789 11.209 1.00 92.06 76 SER A O 1
ATOM 599 N N . GLN A 1 77 ? -2.172 7.603 9.127 1.00 92.62 77 GLN A N 1
ATOM 600 C CA . GLN A 1 77 ? -3.283 8.504 9.444 1.00 92.62 77 GLN A CA 1
ATOM 601 C C . GLN A 1 77 ? -4.635 7.787 9.419 1.00 92.62 77 GLN A C 1
ATOM 603 O O . GLN A 1 77 ? -5.448 7.991 10.315 1.00 92.62 77 GLN A O 1
ATOM 608 N N . VAL A 1 78 ? -4.862 6.931 8.420 1.00 93.88 78 VAL A N 1
ATOM 609 C CA . VAL A 1 78 ? -6.142 6.234 8.224 1.00 93.88 78 VAL A CA 1
ATOM 610 C C . VAL A 1 78 ? -6.355 5.127 9.260 1.00 93.88 78 VAL A C 1
ATOM 612 O O . VAL A 1 78 ? -7.483 4.930 9.702 1.00 93.88 78 VAL A O 1
ATOM 615 N N . LYS A 1 79 ? -5.291 4.409 9.649 1.00 91.56 79 LYS A N 1
ATOM 616 C CA . LYS A 1 79 ? -5.330 3.267 10.587 1.00 91.56 79 LYS A CA 1
ATOM 617 C C . LYS A 1 79 ? -6.446 2.262 10.257 1.00 91.56 79 LYS A C 1
ATOM 619 O O . LYS A 1 79 ? -7.382 2.079 11.042 1.00 91.56 79 LYS A O 1
ATOM 624 N N . PRO A 1 80 ? -6.388 1.618 9.078 1.00 92.44 80 PRO A N 1
ATOM 625 C CA . PRO A 1 80 ? -7.452 0.727 8.644 1.00 92.44 80 PRO A CA 1
ATOM 626 C C . PRO A 1 80 ? -7.554 -0.518 9.542 1.00 92.44 80 PRO A C 1
ATOM 628 O O . PRO A 1 80 ? -6.552 -1.053 10.021 1.00 92.44 80 PRO A O 1
ATOM 631 N N . LYS A 1 81 ? -8.781 -1.023 9.737 1.00 89.50 81 LYS A N 1
ATOM 632 C CA . LYS A 1 81 ? -9.027 -2.259 10.505 1.00 89.50 81 LYS A CA 1
ATOM 633 C C . LYS A 1 81 ? -8.492 -3.501 9.793 1.00 89.50 81 LYS A C 1
ATOM 635 O O . LYS A 1 81 ? -7.984 -4.403 10.443 1.00 89.50 81 LYS A O 1
ATOM 640 N N . GLN A 1 82 ? -8.590 -3.552 8.471 1.00 91.44 82 GLN A N 1
ATOM 641 C CA . GLN A 1 82 ? -8.014 -4.602 7.634 1.00 91.44 82 GLN A CA 1
ATOM 642 C C . GLN A 1 82 ? -7.365 -3.965 6.410 1.00 91.44 82 GLN A C 1
ATOM 644 O O . GLN A 1 82 ? -7.825 -2.926 5.936 1.00 91.44 82 GLN A O 1
ATOM 649 N N . LEU A 1 83 ? -6.302 -4.588 5.905 1.00 93.75 83 LEU A N 1
ATOM 650 C CA . LEU A 1 83 ? -5.556 -4.093 4.752 1.00 93.75 83 LEU A CA 1
ATOM 651 C C . LEU A 1 83 ? -5.376 -5.210 3.725 1.00 93.75 83 LEU A C 1
ATOM 653 O O . LEU A 1 83 ? -4.848 -6.269 4.048 1.00 93.75 83 LEU A O 1
ATOM 657 N N . VAL A 1 84 ? -5.763 -4.955 2.478 1.00 94.31 84 VAL A N 1
ATOM 658 C CA . VAL A 1 84 ? -5.466 -5.831 1.339 1.00 94.31 84 VAL A CA 1
ATOM 659 C C . VAL A 1 84 ? -4.551 -5.066 0.394 1.00 94.31 84 VAL A C 1
ATOM 661 O O . VAL A 1 84 ? -4.908 -3.989 -0.078 1.00 94.31 84 VAL A O 1
ATOM 664 N N . ILE A 1 85 ? -3.363 -5.605 0.134 1.00 94.06 85 ILE A N 1
ATOM 665 C CA . ILE A 1 85 ? -2.382 -4.996 -0.763 1.00 94.06 85 ILE A CA 1
ATOM 666 C C . ILE A 1 85 ? -2.395 -5.778 -2.069 1.00 94.06 85 ILE A C 1
ATOM 668 O O . ILE A 1 85 ? -1.982 -6.936 -2.123 1.00 94.06 85 ILE A O 1
ATOM 672 N N . VAL A 1 86 ? -2.866 -5.118 -3.121 1.00 93.38 86 VAL A N 1
ATOM 673 C CA . VAL A 1 86 ? -2.933 -5.652 -4.481 1.00 93.38 86 VAL A CA 1
ATOM 674 C C . VAL A 1 86 ? -2.040 -4.840 -5.404 1.00 93.38 86 VAL A C 1
ATOM 676 O O . VAL A 1 86 ? -1.676 -3.715 -5.082 1.00 93.38 86 VAL A O 1
ATOM 679 N N . HIS A 1 87 ? -1.741 -5.411 -6.569 1.00 87.69 87 HIS A N 1
ATOM 680 C CA . HIS A 1 87 ? -1.044 -4.751 -7.669 1.00 87.69 87 HIS A CA 1
ATOM 681 C C . HIS A 1 87 ? 0.337 -4.179 -7.291 1.00 87.69 87 HIS A C 1
ATOM 683 O O . HIS A 1 87 ? 0.492 -3.078 -6.775 1.00 87.69 87 HIS A O 1
ATOM 689 N N . GLY A 1 88 ? 1.388 -4.920 -7.623 1.00 88.62 88 GLY A N 1
ATOM 690 C CA . GLY A 1 88 ? 2.767 -4.520 -7.366 1.00 88.62 88 GLY A CA 1
ATOM 691 C C . GLY A 1 88 ? 3.703 -5.704 -7.535 1.00 88.62 88 GLY A C 1
ATOM 692 O O . GLY A 1 88 ? 3.255 -6.842 -7.688 1.00 88.62 88 GLY A O 1
ATOM 693 N N . SER A 1 89 ? 5.009 -5.454 -7.504 1.00 92.06 89 SER A N 1
ATOM 694 C CA . SER A 1 89 ? 5.963 -6.556 -7.416 1.00 92.06 89 SER A CA 1
ATOM 695 C C . SER A 1 89 ? 5.804 -7.268 -6.069 1.00 92.06 89 SER A C 1
ATOM 697 O O . SER A 1 89 ? 5.500 -6.637 -5.055 1.00 92.06 89 SER A O 1
ATOM 699 N N . ALA A 1 90 ? 6.051 -8.580 -6.037 1.00 90.50 90 ALA A N 1
ATOM 700 C CA . ALA A 1 90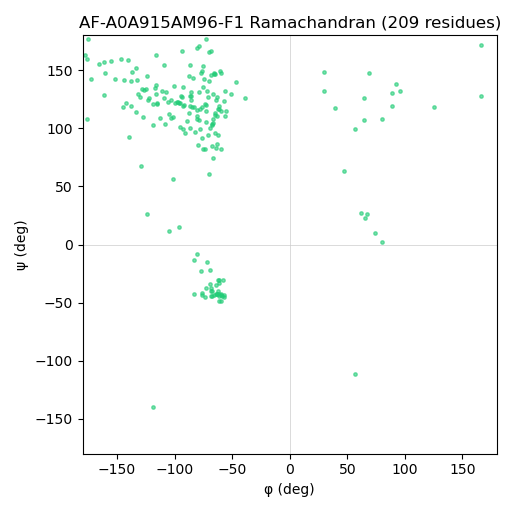 ? 5.957 -9.367 -4.804 1.00 90.50 90 ALA A CA 1
ATOM 701 C C . ALA A 1 90 ? 6.886 -8.841 -3.692 1.00 90.50 90 ALA A C 1
ATOM 703 O O . ALA A 1 90 ? 6.573 -8.940 -2.507 1.00 90.50 90 ALA A O 1
ATOM 704 N N . ALA A 1 91 ? 8.024 -8.250 -4.071 1.00 92.81 91 ALA A N 1
ATOM 705 C CA . ALA A 1 91 ? 8.936 -7.601 -3.136 1.00 92.81 91 ALA A CA 1
ATOM 706 C C . ALA A 1 91 ? 8.327 -6.322 -2.537 1.00 92.81 91 ALA A C 1
ATOM 708 O O . ALA A 1 91 ? 8.390 -6.125 -1.324 1.00 92.81 91 ALA A O 1
ATOM 709 N N . ALA A 1 92 ? 7.701 -5.476 -3.363 1.00 92.44 92 ALA A N 1
ATOM 710 C CA . ALA A 1 92 ? 7.099 -4.224 -2.910 1.00 92.44 92 ALA A CA 1
ATOM 711 C C . ALA A 1 92 ? 5.884 -4.459 -2.001 1.00 92.44 92 ALA A C 1
ATOM 713 O O . ALA A 1 92 ? 5.781 -3.834 -0.944 1.00 92.44 92 ALA A O 1
ATOM 714 N N . THR A 1 93 ? 4.994 -5.391 -2.364 1.00 93.44 93 THR A N 1
ATOM 715 C CA . THR A 1 93 ? 3.819 -5.724 -1.541 1.00 93.44 93 THR A CA 1
ATOM 716 C C . THR A 1 93 ? 4.227 -6.315 -0.195 1.00 93.44 93 THR A C 1
ATOM 718 O O . THR A 1 93 ? 3.698 -5.902 0.836 1.00 93.44 93 THR A O 1
ATOM 721 N N . ARG A 1 94 ? 5.222 -7.214 -0.175 1.00 92.31 94 ARG A N 1
ATOM 722 C CA . ARG A 1 94 ? 5.767 -7.784 1.064 1.00 92.31 94 ARG A CA 1
ATOM 723 C C . ARG A 1 94 ? 6.410 -6.722 1.952 1.00 92.31 94 ARG A C 1
ATOM 725 O O . ARG A 1 94 ? 6.187 -6.737 3.157 1.00 92.31 94 ARG A O 1
ATOM 732 N N . HIS A 1 95 ? 7.169 -5.797 1.371 1.00 93.50 95 HIS A N 1
ATOM 733 C CA . HIS A 1 95 ? 7.801 -4.712 2.118 1.00 93.50 95 HIS A CA 1
ATOM 734 C C . HIS A 1 95 ? 6.765 -3.782 2.769 1.00 93.50 95 HIS A C 1
ATOM 736 O O . HIS A 1 95 ? 6.899 -3.424 3.939 1.00 93.50 95 HIS A O 1
ATOM 742 N N . LEU A 1 96 ? 5.694 -3.430 2.049 1.00 93.56 96 LEU A N 1
ATOM 743 C CA . LEU A 1 96 ? 4.617 -2.614 2.610 1.00 93.56 96 LEU A CA 1
ATOM 744 C C . LEU A 1 96 ? 3.818 -3.371 3.684 1.00 93.56 96 LEU A C 1
ATOM 746 O O . LEU A 1 96 ? 3.494 -2.791 4.719 1.00 93.56 96 LEU A O 1
ATOM 750 N N . ALA A 1 97 ? 3.550 -4.663 3.474 1.00 93.25 97 ALA A N 1
ATOM 751 C CA . ALA A 1 97 ? 2.891 -5.516 4.463 1.00 93.25 97 ALA A CA 1
ATOM 752 C C . ALA A 1 97 ? 3.713 -5.640 5.753 1.00 93.25 97 ALA A C 1
ATOM 754 O O . ALA A 1 97 ? 3.166 -5.513 6.847 1.00 93.25 97 ALA A O 1
ATOM 755 N N . GLN A 1 98 ? 5.028 -5.837 5.627 1.00 93.19 98 GLN A N 1
ATOM 756 C CA . GLN A 1 98 ? 5.944 -5.905 6.762 1.00 93.19 98 GLN A CA 1
ATOM 757 C C . GLN A 1 98 ? 5.938 -4.593 7.550 1.00 93.19 98 GLN A C 1
ATOM 759 O O . GLN A 1 98 ? 5.722 -4.615 8.757 1.00 93.19 98 GLN A O 1
ATOM 764 N N . TYR A 1 99 ? 6.065 -3.452 6.868 1.00 93.19 99 TYR A N 1
ATOM 765 C CA . TYR A 1 99 ? 5.990 -2.139 7.510 1.00 93.19 99 TYR A CA 1
ATOM 766 C C . TYR A 1 99 ? 4.666 -1.923 8.263 1.00 93.19 99 TYR A C 1
ATOM 768 O O . TYR A 1 99 ? 4.663 -1.455 9.405 1.00 93.19 99 TYR A O 1
ATOM 776 N N . ALA A 1 100 ? 3.540 -2.276 7.635 1.00 92.50 100 ALA A N 1
ATOM 777 C CA . ALA A 1 100 ? 2.216 -2.145 8.234 1.00 92.50 100 ALA A CA 1
ATOM 778 C C . ALA A 1 100 ? 2.045 -3.039 9.476 1.00 92.50 100 ALA A C 1
ATOM 780 O O . ALA A 1 100 ? 1.397 -2.620 10.437 1.00 92.50 100 ALA A O 1
ATOM 781 N N . SER A 1 101 ? 2.659 -4.228 9.470 1.00 90.31 101 SER A N 1
ATOM 782 C CA . SER A 1 101 ? 2.667 -5.158 10.603 1.00 90.31 101 SER A CA 1
ATOM 783 C C . SER A 1 101 ? 3.587 -4.698 11.738 1.00 90.31 101 SER A C 1
ATOM 785 O O . SER A 1 101 ? 3.184 -4.750 12.894 1.00 90.31 101 SER A O 1
ATOM 787 N N . GLU A 1 102 ? 4.808 -4.249 11.435 1.00 90.75 102 GLU A N 1
ATOM 788 C CA . GLU A 1 102 ? 5.804 -3.820 12.434 1.00 90.75 102 GLU A CA 1
ATOM 789 C C . GLU A 1 102 ? 5.384 -2.539 13.154 1.00 90.75 102 GLU A C 1
ATOM 791 O O . GLU A 1 102 ? 5.545 -2.412 14.364 1.00 90.75 102 GLU A O 1
ATOM 796 N N . THR A 1 103 ? 4.803 -1.596 12.413 1.00 88.00 103 THR A N 1
ATOM 797 C CA . THR A 1 103 ? 4.364 -0.308 12.966 1.00 88.00 103 THR A CA 1
ATOM 798 C C . THR A 1 103 ? 3.009 -0.425 13.682 1.00 88.00 103 THR A C 1
ATOM 800 O O . THR A 1 103 ? 2.558 0.528 14.312 1.00 88.00 103 THR A O 1
ATOM 803 N N . GLY A 1 104 ? 2.328 -1.575 13.579 1.00 86.69 104 GLY A N 1
ATOM 804 C CA . GLY A 1 104 ? 1.016 -1.796 14.195 1.00 86.69 104 GLY A CA 1
ATOM 805 C C . GLY A 1 104 ? -0.073 -0.849 13.679 1.00 86.69 104 GLY A C 1
ATOM 806 O O . GLY A 1 104 ? -1.013 -0.524 14.401 1.00 86.69 104 GLY A O 1
ATOM 807 N N . ILE A 1 105 ? 0.064 -0.361 12.440 1.00 87.94 105 ILE A N 1
ATOM 808 C CA . ILE A 1 105 ? -0.878 0.597 11.836 1.00 87.94 105 ILE A CA 1
ATOM 809 C C . ILE A 1 105 ? -2.225 -0.075 11.549 1.00 87.94 105 ILE A C 1
ATOM 811 O O . ILE A 1 105 ? -3.277 0.563 11.632 1.00 87.94 105 ILE A O 1
ATOM 815 N N . VAL A 1 106 ? -2.184 -1.361 11.198 1.00 87.44 106 VAL A N 1
ATOM 816 C CA . VAL A 1 106 ? -3.362 -2.172 10.896 1.00 87.44 106 VAL A CA 1
ATOM 817 C C . VAL A 1 106 ? -3.750 -2.942 12.149 1.00 87.44 106 VAL A C 1
ATOM 819 O O . VAL A 1 106 ? -2.950 -3.703 12.685 1.00 87.44 106 VAL A O 1
ATOM 822 N N . GLN A 1 107 ? -4.981 -2.743 12.618 1.00 79.81 107 GLN A N 1
ATOM 823 C CA . GLN A 1 107 ? -5.471 -3.384 13.847 1.00 79.81 107 GLN A CA 1
ATOM 824 C C . GLN A 1 107 ? -5.845 -4.861 13.649 1.00 79.81 107 GLN A C 1
ATOM 826 O O . GLN A 1 107 ? -5.894 -5.624 14.609 1.00 79.81 107 GLN A O 1
ATOM 831 N N . GLY A 1 108 ? -6.148 -5.255 12.413 1.00 84.12 108 GLY A N 1
ATOM 832 C CA . GLY A 1 108 ? -6.558 -6.606 12.045 1.00 84.12 108 GLY A CA 1
ATOM 833 C C . GLY A 1 108 ? -5.597 -7.266 11.061 1.00 84.12 108 GLY A C 1
ATOM 834 O O . GLY A 1 108 ? -4.380 -7.173 11.184 1.00 84.12 108 GLY A O 1
ATOM 835 N N . LYS A 1 109 ? -6.154 -7.990 10.085 1.00 89.31 109 LYS A N 1
ATOM 836 C CA . LYS A 1 109 ? -5.383 -8.819 9.148 1.00 89.31 109 LYS A CA 1
ATOM 837 C C . LYS A 1 109 ? -4.850 -8.003 7.966 1.00 89.31 109 LYS A C 1
ATOM 839 O O . LYS A 1 109 ? -5.542 -7.124 7.445 1.00 89.31 109 LYS A O 1
ATOM 844 N N . ILE A 1 110 ? -3.637 -8.348 7.533 1.00 93.50 110 ILE A N 1
ATOM 845 C CA . ILE A 1 110 ? -3.004 -7.840 6.313 1.00 93.50 110 ILE A CA 1
ATOM 846 C C . ILE A 1 110 ? -2.961 -8.975 5.290 1.00 93.50 110 ILE A C 1
ATOM 848 O O . ILE A 1 110 ? -2.438 -10.051 5.577 1.00 93.50 110 ILE A O 1
ATOM 852 N N . PHE A 1 111 ? -3.486 -8.729 4.094 1.00 93.31 111 PHE A N 1
ATOM 853 C CA . PHE A 1 111 ? -3.557 -9.702 3.011 1.00 93.31 111 PHE A CA 1
ATOM 854 C C . PHE A 1 111 ? -2.720 -9.250 1.813 1.00 93.31 111 PHE A C 1
ATOM 856 O O . PHE A 1 111 ? -2.753 -8.083 1.423 1.00 93.31 111 PHE A O 1
ATOM 863 N N . THR A 1 112 ? -1.986 -10.188 1.213 1.00 93.75 112 THR A N 1
ATOM 864 C CA . THR A 1 112 ? -1.183 -9.979 -0.007 1.00 93.75 112 THR A CA 1
ATOM 865 C C . THR A 1 112 ? -1.508 -11.070 -1.036 1.00 93.75 112 THR A C 1
ATOM 867 O O . THR A 1 112 ? -0.680 -11.946 -1.288 1.00 93.75 112 THR A O 1
ATOM 870 N N . PRO A 1 113 ? -2.738 -11.079 -1.586 1.00 94.00 113 PRO A N 1
ATOM 871 C CA . PRO A 1 113 ? -3.178 -12.144 -2.480 1.00 94.00 113 PRO A CA 1
ATOM 872 C C . PRO A 1 113 ? -2.377 -12.187 -3.778 1.00 94.00 113 PRO A C 1
ATOM 874 O O . PRO A 1 113 ? -1.979 -11.155 -4.328 1.00 94.00 113 PRO A O 1
ATOM 877 N N . ARG A 1 114 ? -2.187 -13.398 -4.303 1.00 90.56 114 ARG A N 1
ATOM 878 C CA . ARG A 1 114 ? -1.672 -13.611 -5.660 1.00 90.56 114 ARG A CA 1
ATOM 879 C C . ARG A 1 114 ? -2.777 -13.441 -6.701 1.00 90.56 114 ARG A C 1
ATOM 881 O O . ARG A 1 114 ? -3.962 -13.363 -6.387 1.00 90.56 114 ARG A O 1
ATOM 888 N N . LEU A 1 115 ? -2.378 -13.390 -7.970 1.00 90.25 115 LEU A N 1
ATOM 889 C CA . LEU A 1 115 ? -3.318 -13.297 -9.083 1.00 90.25 115 LEU A CA 1
ATOM 890 C C . LEU A 1 115 ? -4.310 -14.476 -9.038 1.00 90.25 115 LEU A C 1
ATOM 892 O O . LEU A 1 115 ? -3.890 -15.632 -9.031 1.00 90.25 115 LEU A O 1
ATOM 896 N N . GLY A 1 116 ? -5.609 -14.171 -8.992 1.00 89.62 116 GLY A N 1
ATOM 897 C CA . GLY A 1 116 ? -6.683 -15.169 -8.921 1.00 89.62 116 GLY A CA 1
ATOM 898 C C . GLY A 1 116 ? -6.950 -15.756 -7.528 1.00 89.62 116 GLY A C 1
ATOM 899 O O . GLY A 1 116 ? -7.814 -16.617 -7.398 1.00 89.62 116 GLY A O 1
ATOM 900 N N . GLU A 1 117 ? -6.244 -15.310 -6.487 1.00 92.94 117 GLU A N 1
ATOM 901 C CA . GLU A 1 117 ? -6.493 -15.747 -5.112 1.00 92.94 117 GLU A CA 1
ATOM 902 C C . GLU A 1 117 ? -7.707 -15.023 -4.514 1.00 92.94 117 GLU A C 1
ATOM 904 O O . GLU A 1 117 ? -7.817 -13.798 -4.587 1.00 92.94 117 GLU A O 1
ATOM 909 N N . ILE A 1 118 ? -8.616 -15.787 -3.906 1.00 92.88 118 ILE A N 1
ATOM 910 C CA . ILE A 1 118 ? -9.805 -15.258 -3.233 1.00 92.88 118 ILE A CA 1
ATOM 911 C C . ILE A 1 118 ? -9.477 -15.070 -1.754 1.00 92.88 118 ILE A C 1
ATOM 913 O O . ILE A 1 118 ? -9.039 -16.005 -1.085 1.00 92.88 118 ILE A O 1
ATOM 917 N N . VAL A 1 119 ? -9.723 -13.866 -1.243 1.00 92.06 119 VAL A N 1
ATOM 918 C CA . VAL A 1 119 ? -9.519 -13.518 0.165 1.00 92.06 119 VAL A CA 1
ATOM 919 C C . VAL A 1 119 ? -10.859 -13.177 0.792 1.00 92.06 119 VAL A C 1
ATOM 921 O O . VAL A 1 119 ? -11.596 -12.344 0.268 1.00 92.06 119 VAL A O 1
ATOM 924 N N . ASP A 1 120 ? -11.151 -13.788 1.937 1.00 90.38 120 ASP A N 1
ATOM 925 C CA . ASP A 1 120 ? -12.279 -13.386 2.769 1.00 90.38 120 ASP A CA 1
ATOM 926 C C . ASP A 1 120 ? -11.915 -12.131 3.578 1.00 90.38 120 ASP A C 1
ATOM 928 O O . ASP A 1 120 ? -11.117 -12.176 4.519 1.00 90.38 120 ASP A O 1
ATOM 932 N N . ALA A 1 121 ? -12.491 -11.001 3.171 1.00 87.88 121 ALA A N 1
ATOM 933 C CA . ALA A 1 121 ? -12.348 -9.703 3.826 1.00 87.88 121 ALA A CA 1
ATOM 934 C C . ALA A 1 121 ? -13.507 -9.400 4.796 1.00 87.88 121 ALA A C 1
ATOM 936 O O . ALA A 1 121 ? -13.704 -8.252 5.195 1.00 87.88 121 ALA A O 1
ATOM 937 N N . THR A 1 122 ? -14.309 -10.402 5.165 1.00 87.12 122 THR A N 1
ATOM 938 C CA . THR A 1 122 ? -15.430 -10.201 6.083 1.00 87.12 122 THR A CA 1
ATOM 939 C C . THR A 1 122 ? -14.909 -9.946 7.496 1.00 87.12 122 THR A C 1
ATOM 941 O O . THR A 1 122 ? -14.115 -10.712 8.049 1.00 87.12 122 THR A O 1
ATOM 944 N N . ILE A 1 123 ? -15.366 -8.849 8.101 1.00 81.44 123 ILE A N 1
ATOM 945 C CA . ILE A 1 123 ? -15.184 -8.571 9.527 1.00 81.44 123 ILE A CA 1
ATOM 946 C C . ILE A 1 123 ? -16.519 -8.877 10.186 1.00 81.44 123 ILE A C 1
ATOM 948 O O . ILE A 1 123 ? -17.490 -8.146 9.989 1.00 81.44 123 ILE A O 1
ATOM 952 N N . GLU A 1 124 ? -16.580 -9.965 10.948 1.00 73.94 124 GLU A N 1
ATOM 953 C CA . GLU A 1 124 ? -17.778 -10.299 11.708 1.00 73.94 124 GLU A CA 1
ATOM 954 C C . GLU A 1 124 ? -18.037 -9.193 12.740 1.00 73.94 124 GLU A C 1
ATOM 956 O O . GLU A 1 124 ? -17.267 -8.986 13.678 1.00 73.94 124 GLU A O 1
ATOM 961 N N . SER A 1 125 ? -19.101 -8.421 12.519 1.00 73.12 125 SER A N 1
ATOM 962 C CA . SER A 1 125 ? -19.580 -7.425 13.470 1.00 73.12 125 SER A CA 1
ATOM 963 C C . SER A 1 125 ? -21.086 -7.573 13.608 1.00 73.12 125 SER A C 1
ATOM 965 O O . SER A 1 125 ? -21.846 -7.371 12.662 1.00 73.12 125 SER A O 1
ATOM 967 N N . HIS A 1 126 ? -21.526 -7.967 14.798 1.00 80.31 126 HIS A N 1
ATOM 968 C CA . HIS A 1 126 ? -22.940 -7.993 15.134 1.00 80.31 126 HIS A CA 1
ATOM 969 C C . HIS A 1 126 ? -23.386 -6.574 15.487 1.00 80.31 126 HIS A C 1
ATOM 971 O O . HIS A 1 126 ? -23.353 -6.161 16.645 1.00 80.31 126 HIS A O 1
ATOM 977 N N . ILE A 1 127 ? -23.742 -5.804 14.461 1.00 84.88 127 ILE A N 1
ATOM 978 C CA . ILE A 1 127 ? -24.242 -4.441 14.624 1.00 84.88 127 ILE A CA 1
ATOM 979 C C . ILE A 1 127 ? -25.757 -4.517 14.776 1.00 84.88 127 ILE A C 1
ATOM 981 O O . ILE A 1 127 ? -26.482 -4.765 13.815 1.00 84.88 127 ILE A O 1
ATOM 985 N N . TYR A 1 128 ? -26.231 -4.296 15.998 1.00 87.81 128 TYR A N 1
ATOM 986 C CA . TYR A 1 128 ? -27.652 -4.179 16.295 1.00 87.81 128 TYR A CA 1
ATOM 987 C C . TYR A 1 128 ? -27.988 -2.723 16.591 1.00 87.81 128 TYR A C 1
ATOM 989 O O . TYR A 1 128 ? -27.327 -2.079 17.406 1.00 87.81 128 TYR A O 1
ATOM 997 N N . GLN A 1 129 ? -29.035 -2.206 15.954 1.00 86.00 129 GLN A N 1
ATOM 998 C CA . GLN A 1 129 ? -29.568 -0.891 16.282 1.00 86.00 129 GLN A CA 1
ATOM 999 C C . GLN A 1 129 ? -30.598 -1.036 17.403 1.00 86.00 129 GLN A C 1
ATOM 1001 O O . GLN A 1 129 ? -31.664 -1.622 17.212 1.00 86.00 129 GLN A O 1
ATOM 1006 N N . VAL A 1 130 ? -30.275 -0.498 18.576 1.00 88.62 130 VAL A N 1
ATOM 1007 C CA . VAL A 1 130 ? -31.167 -0.471 19.739 1.00 88.62 130 VAL A CA 1
ATOM 1008 C C . VAL A 1 130 ? -31.599 0.971 19.978 1.00 88.62 130 VAL A C 1
ATOM 1010 O O . VAL A 1 130 ? -30.773 1.879 19.974 1.00 88.62 130 VAL A O 1
ATOM 1013 N N . THR A 1 131 ? -32.897 1.193 20.174 1.00 89.50 131 THR A N 1
ATOM 1014 C CA . THR A 1 131 ? -33.449 2.509 20.525 1.00 89.50 131 THR A CA 1
ATOM 1015 C C . THR A 1 131 ? -33.793 2.530 22.008 1.00 89.50 131 THR A C 1
ATOM 1017 O O . THR A 1 131 ? -34.580 1.683 22.441 1.00 89.50 131 THR A O 1
ATOM 1020 N N . LEU A 1 132 ? -33.260 3.488 22.768 1.00 90.56 132 LEU A N 1
ATOM 1021 C CA . LEU A 1 132 ? -33.710 3.734 24.140 1.00 90.56 132 LEU A CA 1
ATOM 1022 C C . LEU A 1 132 ? -35.137 4.301 24.142 1.00 90.56 132 LEU A C 1
ATOM 1024 O O . LEU A 1 132 ? -35.517 5.044 23.237 1.00 90.56 132 LEU A O 1
ATOM 1028 N N . SER A 1 133 ? -35.929 3.945 25.154 1.00 90.44 133 SER A N 1
ATOM 1029 C CA . SER A 1 133 ? -37.200 4.618 25.427 1.00 90.44 133 SER A CA 1
ATOM 1030 C C . SER A 1 133 ? -36.954 5.980 26.079 1.00 90.44 133 SER 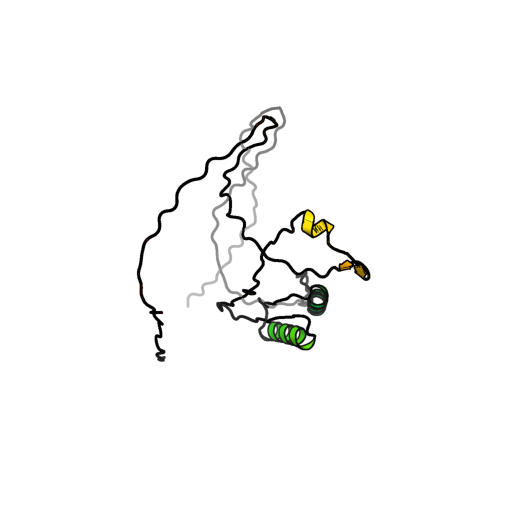A C 1
ATOM 1032 O O . SER A 1 133 ? -35.955 6.167 26.773 1.00 90.44 133 SER A O 1
ATOM 1034 N N . ASP A 1 134 ? -37.889 6.909 25.892 1.00 89.75 134 ASP A N 1
ATOM 1035 C CA . ASP A 1 134 ? -37.778 8.277 26.413 1.00 89.75 134 ASP A CA 1
ATOM 1036 C C . ASP A 1 134 ? -37.651 8.307 27.947 1.00 89.75 134 ASP A C 1
ATOM 1038 O O . ASP A 1 134 ? -36.740 8.921 28.494 1.00 89.75 134 ASP A O 1
ATOM 1042 N N . ALA A 1 135 ? -38.460 7.500 28.642 1.00 89.19 135 ALA A N 1
ATOM 1043 C CA . ALA A 1 135 ? -38.393 7.360 30.099 1.00 89.19 135 ALA A CA 1
ATOM 1044 C C . ALA A 1 135 ? -37.042 6.820 30.610 1.00 89.19 135 ALA A C 1
ATOM 1046 O O . ALA A 1 135 ? -36.594 7.178 31.699 1.00 89.19 135 ALA A O 1
ATOM 1047 N N . LEU A 1 136 ? -36.383 5.943 29.841 1.00 88.75 136 LEU A N 1
ATOM 1048 C CA . LEU A 1 136 ? -35.067 5.423 30.210 1.00 88.75 136 LEU A CA 1
ATOM 1049 C C . LEU A 1 136 ? -33.989 6.480 29.957 1.00 88.75 136 LEU A C 1
ATOM 1051 O O . LEU A 1 136 ? -33.131 6.688 30.810 1.00 88.75 136 LEU A O 1
ATOM 1055 N N . MET A 1 137 ? -34.077 7.189 28.829 1.00 90.81 137 MET A N 1
ATOM 1056 C CA . MET A 1 137 ? -33.172 8.286 28.486 1.00 90.81 137 MET A CA 1
ATOM 1057 C C . MET A 1 137 ? -33.213 9.407 29.531 1.00 90.81 137 MET A C 1
ATOM 1059 O O . MET A 1 137 ? -32.163 9.882 29.953 1.00 90.81 137 MET A O 1
ATOM 1063 N N . SER A 1 138 ? -34.402 9.780 30.015 1.00 89.75 138 SER A N 1
ATOM 1064 C CA . SER A 1 138 ? -34.556 10.816 31.042 1.00 89.75 138 SER A CA 1
ATOM 1065 C C . SER A 1 138 ? -34.030 10.402 32.420 1.00 89.75 138 SER A C 1
ATOM 1067 O O . SER A 1 138 ? -33.756 11.261 33.253 1.00 89.75 138 SER A O 1
ATOM 1069 N N . SER A 1 139 ? -33.911 9.096 32.688 1.00 89.19 139 SER A N 1
ATOM 1070 C CA . SER A 1 139 ? -33.381 8.574 33.956 1.00 89.19 139 SER A CA 1
ATOM 1071 C C . SER A 1 139 ? -31.849 8.510 34.007 1.00 89.19 139 SER A C 1
ATOM 1073 O O . SER A 1 139 ? -31.279 8.312 35.081 1.00 89.19 139 SER A O 1
ATOM 1075 N N . LEU A 1 140 ? -31.175 8.662 32.860 1.00 91.50 140 LEU A N 1
ATOM 1076 C CA . LEU A 1 140 ? -29.722 8.566 32.770 1.00 91.50 140 LEU A CA 1
ATOM 1077 C C . LEU A 1 140 ? -29.037 9.809 33.335 1.00 91.50 140 LEU A C 1
ATOM 1079 O O . LEU A 1 140 ? -29.398 10.945 33.034 1.00 91.50 140 LEU A O 1
ATOM 1083 N N . ILE A 1 141 ? -27.987 9.572 34.119 1.00 89.62 141 ILE A N 1
ATOM 1084 C CA . ILE A 1 141 ? -27.106 10.620 34.629 1.00 89.62 141 ILE A CA 1
ATOM 1085 C C . ILE A 1 141 ? -25.842 10.608 33.775 1.00 89.62 141 ILE A C 1
ATOM 1087 O O . ILE A 1 141 ? -25.038 9.676 33.848 1.00 89.62 141 ILE A O 1
ATOM 1091 N N . PHE A 1 142 ? -25.683 11.644 32.959 1.00 92.88 142 PHE A N 1
ATOM 1092 C CA . PHE A 1 142 ? -24.520 11.829 32.103 1.00 92.88 142 PHE A CA 1
ATOM 1093 C C . PHE A 1 142 ? -23.402 12.539 32.865 1.00 92.88 142 PHE A C 1
ATOM 1095 O O . PHE A 1 142 ? -23.600 13.601 33.455 1.00 92.88 142 PHE A O 1
ATOM 1102 N N . GLN A 1 143 ? -22.210 11.949 32.852 1.00 92.75 143 GLN A N 1
ATOM 1103 C CA . GLN A 1 143 ? -20.996 12.547 33.387 1.00 92.75 143 GLN A CA 1
ATOM 1104 C C . GLN A 1 143 ? -20.098 13.002 32.236 1.00 92.75 143 GLN A C 1
ATOM 1106 O O . GLN A 1 143 ? -19.691 12.201 31.397 1.00 92.75 143 GLN A O 1
ATOM 1111 N N . THR A 1 144 ? -19.755 14.287 32.208 1.00 92.38 144 THR A N 1
ATOM 1112 C CA . THR A 1 144 ? -18.860 14.860 31.196 1.00 92.38 144 THR A CA 1
ATOM 1113 C C . THR A 1 144 ? -17.412 14.442 31.458 1.00 92.38 144 THR A C 1
ATOM 1115 O O . THR A 1 144 ? -16.844 14.763 32.506 1.00 92.38 144 THR A O 1
ATOM 1118 N N . VAL A 1 145 ? -16.789 13.763 30.496 1.00 91.88 145 VAL A N 1
ATOM 1119 C CA . VAL A 1 145 ? -15.374 13.384 30.496 1.00 91.88 145 VAL A CA 1
ATOM 1120 C C . VAL A 1 145 ? -14.735 13.856 29.189 1.00 91.88 145 VAL A C 1
ATOM 1122 O O . VAL A 1 145 ? -14.971 13.288 28.124 1.00 91.88 145 VAL A O 1
ATOM 1125 N N . LYS A 1 146 ? -13.863 14.868 29.283 1.00 89.56 146 LYS A N 1
ATOM 1126 C CA . LYS A 1 146 ? -13.242 15.545 28.128 1.00 89.56 146 LYS A CA 1
ATOM 1127 C C . LYS A 1 146 ? -14.313 16.103 27.178 1.00 89.56 146 LYS A C 1
ATOM 1129 O O . LYS A 1 146 ? -15.037 17.006 27.576 1.00 89.56 146 LYS A O 1
ATOM 1134 N N . ASP A 1 147 ? -14.422 15.529 25.983 1.00 89.25 147 ASP A N 1
ATOM 1135 C CA . ASP A 1 147 ? -15.326 15.950 24.909 1.00 89.25 147 ASP A CA 1
ATOM 1136 C C . ASP A 1 147 ? -16.533 15.005 24.757 1.00 89.25 147 ASP A C 1
ATOM 1138 O O . ASP A 1 147 ? -17.236 15.052 23.750 1.00 89.25 147 ASP A O 1
ATOM 1142 N N . ALA A 1 148 ? -16.749 14.099 25.717 1.00 91.00 148 ALA A N 1
ATOM 1143 C CA . ALA A 1 148 ? -17.822 13.114 25.673 1.00 91.00 148 ALA A CA 1
ATOM 1144 C C . ALA A 1 148 ? -18.582 13.039 26.999 1.00 91.00 148 ALA A C 1
ATOM 1146 O O . ALA A 1 148 ? -18.030 13.264 28.074 1.00 91.00 148 ALA A O 1
ATOM 1147 N N . GLU A 1 149 ? -19.852 12.668 26.919 1.00 92.56 149 GLU A N 1
ATOM 1148 C CA . GLU A 1 149 ? -20.686 12.350 28.072 1.00 92.56 149 GLU A CA 1
ATOM 1149 C C . GLU A 1 149 ? -20.791 10.832 28.232 1.00 92.56 149 GLU A C 1
ATOM 1151 O O . GLU A 1 149 ? -20.947 10.099 27.254 1.00 92.56 149 GLU A O 1
ATOM 1156 N N . LEU A 1 150 ? -20.674 10.351 29.469 1.00 93.50 150 LEU A N 1
ATOM 1157 C CA . LEU A 1 150 ? -20.691 8.932 29.805 1.00 93.50 150 LEU A CA 1
ATOM 1158 C C . LEU A 1 150 ? -21.779 8.648 30.844 1.00 93.50 150 LEU A C 1
ATOM 1160 O O . LEU A 1 150 ? -21.864 9.337 31.856 1.00 93.50 150 LEU A O 1
ATOM 1164 N N . SER A 1 151 ? -22.568 7.597 30.633 1.00 92.81 151 SER A N 1
ATOM 1165 C CA . SER A 1 151 ? -23.536 7.085 31.609 1.00 92.81 151 SER A CA 1
ATOM 1166 C C . SER A 1 151 ? -23.502 5.558 31.633 1.00 92.81 151 SER A C 1
ATOM 1168 O O . SER A 1 151 ? -23.410 4.931 30.575 1.00 92.81 151 SER A O 1
ATOM 1170 N N . TRP A 1 152 ? -23.615 4.949 32.815 1.00 91.12 152 TRP A N 1
ATOM 1171 C CA . TRP A 1 152 ? -23.783 3.499 32.943 1.00 91.12 152 TRP A CA 1
ATOM 1172 C C . TRP A 1 152 ? -25.263 3.127 32.825 1.00 91.12 152 TRP A C 1
ATOM 1174 O O . TRP A 1 152 ? -26.102 3.722 33.499 1.00 91.12 152 TRP A O 1
ATOM 1184 N N . LEU A 1 153 ? -25.574 2.139 31.987 1.00 91.25 153 LEU A N 1
ATOM 1185 C CA . LEU A 1 153 ? -26.931 1.655 31.758 1.00 91.25 153 LEU A CA 1
ATOM 1186 C C . LEU A 1 153 ? -26.957 0.129 31.848 1.00 91.25 153 LEU A C 1
ATOM 1188 O O . LEU A 1 153 ? -26.197 -0.543 31.155 1.00 91.25 153 LEU A O 1
ATOM 1192 N N . ASP A 1 154 ? -27.883 -0.397 32.643 1.00 91.06 154 ASP A N 1
ATOM 1193 C CA . ASP A 1 154 ? -28.296 -1.799 32.609 1.00 91.06 154 ASP A CA 1
ATOM 1194 C C . ASP A 1 154 ? -29.805 -1.844 32.345 1.00 91.06 154 ASP A C 1
ATOM 1196 O O . ASP A 1 154 ? -30.583 -1.153 33.007 1.00 91.06 154 ASP A O 1
ATOM 1200 N N . ALA A 1 155 ? -30.223 -2.577 31.316 1.00 89.12 155 ALA A N 1
ATOM 1201 C CA . ALA A 1 155 ? -31.603 -2.587 30.848 1.00 89.12 155 ALA A CA 1
ATOM 1202 C C . ALA A 1 155 ? -31.946 -3.883 30.113 1.00 89.12 155 ALA A C 1
ATOM 1204 O O . ALA A 1 155 ? -31.095 -4.568 29.546 1.00 89.12 155 ALA A O 1
ATOM 1205 N N . ARG A 1 156 ? -33.243 -4.196 30.061 1.00 90.81 156 ARG A N 1
ATOM 1206 C CA . ARG A 1 156 ? -33.769 -5.331 29.296 1.00 90.81 156 ARG A CA 1
ATOM 1207 C C . ARG A 1 156 ? -34.179 -4.884 27.898 1.00 90.81 156 ARG A C 1
ATOM 1209 O O . ARG A 1 156 ? -34.863 -3.878 27.735 1.00 90.81 156 ARG A O 1
ATOM 1216 N N . ILE A 1 157 ? -33.810 -5.672 26.892 1.00 91.31 157 ILE A N 1
ATOM 1217 C CA . ILE A 1 157 ? -34.155 -5.406 25.493 1.00 91.31 157 ILE A CA 1
ATOM 1218 C C . ILE A 1 157 ? -35.469 -6.116 25.157 1.00 91.31 157 ILE A C 1
ATOM 1220 O O . ILE A 1 157 ? -35.558 -7.342 25.224 1.00 91.31 157 ILE A O 1
ATOM 1224 N N . ALA A 1 158 ? -36.485 -5.349 24.760 1.00 88.88 158 ALA A N 1
ATOM 1225 C CA . ALA A 1 158 ? -37.707 -5.885 24.172 1.00 88.88 158 ALA A CA 1
ATOM 1226 C C . ALA A 1 158 ? -37.590 -5.873 22.642 1.00 88.88 158 ALA A C 1
ATOM 1228 O O . ALA A 1 158 ? -37.293 -4.842 22.036 1.00 88.88 158 ALA A O 1
ATOM 1229 N N . ARG A 1 159 ? -37.842 -7.014 21.993 1.00 87.44 159 ARG A N 1
ATOM 1230 C CA . ARG A 1 159 ? -37.937 -7.066 20.530 1.00 87.44 159 ARG A CA 1
ATOM 1231 C C . ARG A 1 159 ? -39.247 -6.402 20.117 1.00 87.44 159 ARG A C 1
ATOM 1233 O O . ARG A 1 159 ? -40.313 -6.927 20.430 1.00 87.44 159 ARG A O 1
ATOM 1240 N N . ARG A 1 160 ? -39.192 -5.275 19.398 1.00 77.94 160 ARG A N 1
ATOM 1241 C CA . ARG A 1 160 ? -40.386 -4.794 18.688 1.00 77.94 160 ARG A CA 1
ATOM 1242 C C . ARG A 1 160 ? -40.750 -5.845 17.645 1.00 77.94 160 ARG A C 1
ATOM 1244 O O . ARG A 1 160 ? -39.902 -6.231 16.841 1.00 77.94 160 ARG A O 1
ATOM 1251 N N . LYS A 1 161 ? -42.001 -6.307 17.651 1.00 67.31 161 LYS A N 1
ATOM 1252 C CA . LYS A 1 161 ? -42.557 -7.049 16.518 1.00 67.31 161 LYS A CA 1
ATOM 1253 C C . LYS A 1 161 ? -42.464 -6.093 15.333 1.00 67.31 161 LYS A C 1
ATOM 1255 O O . LYS A 1 161 ? -43.033 -5.006 15.399 1.00 67.31 161 LYS A O 1
ATOM 1260 N N . ALA A 1 162 ? -41.654 -6.434 14.333 1.00 58.41 162 ALA A N 1
ATOM 1261 C CA . ALA A 1 162 ? -41.526 -5.610 13.145 1.00 58.41 162 ALA A CA 1
ATOM 1262 C C . ALA A 1 162 ? -42.931 -5.440 12.564 1.00 58.41 162 ALA A C 1
ATOM 1264 O O . ALA A 1 162 ? -43.542 -6.403 12.106 1.00 58.41 162 ALA A O 1
ATOM 1265 N N . ILE A 1 163 ? -43.463 -4.224 12.644 1.00 53.97 163 ILE A N 1
ATOM 1266 C CA . ILE A 1 163 ? -44.568 -3.832 11.791 1.00 53.97 163 ILE A CA 1
ATOM 1267 C C . ILE A 1 163 ? -43.928 -3.813 10.408 1.00 53.97 163 ILE A C 1
ATOM 1269 O O . ILE A 1 163 ? -43.127 -2.932 10.100 1.00 53.97 163 ILE A O 1
ATOM 1273 N N . THR A 1 164 ? -44.193 -4.843 9.608 1.00 49.34 164 THR A N 1
ATOM 1274 C CA . THR A 1 164 ? -44.045 -4.783 8.154 1.00 49.34 164 THR A CA 1
ATOM 1275 C C . THR A 1 164 ? -44.976 -3.680 7.665 1.00 49.34 164 THR A C 1
ATOM 1277 O O . THR A 1 164 ? -46.125 -3.921 7.311 1.00 49.34 164 THR A O 1
ATOM 1280 N N . GLY A 1 165 ? -44.498 -2.444 7.765 1.00 41.56 165 GLY A N 1
ATOM 1281 C CA . GLY A 1 165 ? -45.190 -1.247 7.338 1.00 41.56 165 GLY A CA 1
ATOM 1282 C C . GLY A 1 165 ? -44.812 -0.970 5.901 1.00 41.56 165 GLY A C 1
ATOM 1283 O O . GLY A 1 165 ? -43.783 -0.353 5.631 1.00 41.56 165 GLY A O 1
ATOM 1284 N N . ALA A 1 166 ? -45.664 -1.437 4.992 1.00 41.75 166 ALA A N 1
ATOM 1285 C CA . ALA A 1 166 ? -45.865 -0.757 3.731 1.00 41.75 166 ALA A CA 1
ATOM 1286 C C . ALA A 1 166 ? -46.055 0.745 4.002 1.00 41.75 166 ALA A C 1
ATOM 1288 O O . ALA A 1 166 ? -46.698 1.153 4.968 1.00 41.75 166 ALA A O 1
ATOM 1289 N N . THR A 1 167 ? -45.458 1.547 3.133 1.00 42.94 167 THR A N 1
ATOM 1290 C CA . THR A 1 167 ? -45.668 2.986 2.985 1.00 42.94 167 THR A CA 1
ATOM 1291 C C . THR A 1 167 ? -47.134 3.380 3.155 1.00 42.94 167 THR A C 1
ATOM 1293 O O . THR A 1 167 ? -47.966 2.853 2.421 1.00 42.94 167 THR A O 1
ATOM 1296 N N . SER A 1 168 ? -47.436 4.324 4.050 1.00 37.94 168 SER A N 1
ATOM 1297 C CA . SER A 1 168 ? -48.579 5.263 4.013 1.00 37.94 168 SER A CA 1
ATOM 1298 C C . SER A 1 168 ? -48.427 6.199 5.216 1.00 37.94 168 SER A C 1
ATOM 1300 O O . SER A 1 168 ? -48.323 5.738 6.344 1.00 37.94 168 SER A O 1
ATOM 1302 N N . ALA A 1 169 ? -48.073 7.458 4.983 1.00 37.16 169 ALA A N 1
ATOM 1303 C CA . ALA A 1 169 ? -49.005 8.564 4.762 1.00 37.16 169 ALA A CA 1
ATOM 1304 C C . ALA A 1 169 ? -49.390 9.223 6.094 1.00 37.16 169 ALA A C 1
ATOM 1306 O O . ALA A 1 169 ? -49.903 8.597 7.014 1.00 37.16 169 ALA A O 1
ATOM 1307 N N . VAL A 1 170 ? -49.055 10.507 6.158 1.00 40.81 170 VAL A N 1
ATOM 1308 C CA . VAL A 1 170 ? -49.545 11.495 7.113 1.00 40.81 170 VAL A CA 1
ATOM 1309 C C . VAL A 1 170 ? -51.071 11.452 7.124 1.00 40.81 170 VAL A C 1
ATOM 1311 O O . VAL A 1 170 ? -51.653 11.558 6.052 1.00 40.81 170 VAL A O 1
ATOM 1314 N N . GLU A 1 171 ? -51.694 11.358 8.299 1.00 37.00 171 GLU A N 1
ATOM 1315 C CA . GLU A 1 171 ? -52.936 12.083 8.581 1.00 37.00 171 GLU 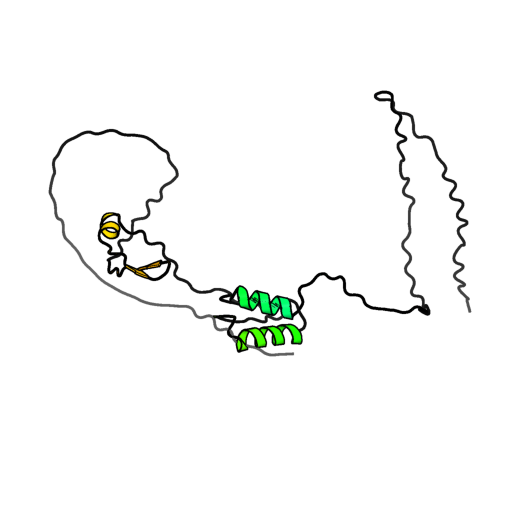A CA 1
ATOM 1316 C C . GLU A 1 171 ? -53.207 12.219 10.088 1.00 37.00 171 GLU A C 1
ATOM 1318 O O . GLU A 1 171 ? -52.785 11.411 10.915 1.00 37.00 171 GLU A O 1
ATOM 1323 N N . GLU A 1 172 ? -53.837 13.348 10.396 1.00 36.03 172 GLU A N 1
ATOM 1324 C CA . GLU A 1 172 ? -54.092 13.979 11.684 1.00 36.03 172 GLU A CA 1
ATOM 1325 C C . GLU A 1 172 ? -55.216 13.325 12.510 1.00 36.03 172 GLU A C 1
ATOM 1327 O O . GLU A 1 172 ? -56.211 12.847 11.980 1.00 36.03 172 GLU A O 1
ATOM 1332 N N . ASN A 1 173 ? -55.058 13.425 13.834 1.00 34.06 173 ASN A N 1
ATOM 1333 C CA . ASN A 1 173 ? -56.062 13.766 14.855 1.00 34.06 173 ASN A CA 1
ATOM 1334 C C . ASN A 1 173 ? -57.509 13.224 14.742 1.00 34.06 173 ASN A C 1
ATOM 1336 O O . ASN A 1 173 ? -58.308 13.712 13.943 1.00 34.06 173 ASN A O 1
ATOM 1340 N N . ARG A 1 174 ? -57.922 12.418 15.736 1.00 33.44 174 ARG A N 1
ATOM 1341 C CA . ARG A 1 174 ? -59.214 12.609 16.428 1.00 33.44 174 ARG A CA 1
ATOM 1342 C C . ARG A 1 174 ? -59.264 11.888 17.780 1.00 33.44 174 ARG A C 1
ATOM 1344 O O . ARG A 1 174 ? -58.956 10.704 17.867 1.00 33.44 174 ARG A O 1
ATOM 1351 N N . GLU A 1 175 ? -59.650 12.636 18.810 1.00 38.75 175 GLU A N 1
ATOM 1352 C CA . GLU A 1 175 ? -60.060 12.147 20.130 1.00 38.75 175 GLU A CA 1
ATOM 1353 C C . GLU A 1 175 ? -61.492 11.587 20.094 1.00 38.75 175 GLU A C 1
ATOM 1355 O O . GLU A 1 175 ? -62.318 12.104 19.346 1.00 38.75 175 GLU A O 1
ATOM 1360 N N . GLU A 1 176 ? -61.741 10.567 20.923 1.00 32.53 176 GLU A N 1
ATOM 1361 C CA . GLU A 1 176 ? -62.981 10.102 21.596 1.00 32.53 176 GLU A CA 1
ATOM 1362 C C . GLU A 1 176 ? -62.614 8.684 22.111 1.00 32.53 176 GLU A C 1
ATOM 1364 O O . GLU A 1 176 ? -62.011 7.913 21.374 1.00 32.53 176 GLU A O 1
ATOM 1369 N N . GLY A 1 177 ? -62.761 8.243 23.361 1.00 29.44 177 GLY A N 1
ATOM 1370 C CA . GLY A 1 177 ? -63.777 8.468 24.382 1.00 29.44 177 GLY A CA 1
ATOM 1371 C C . GLY A 1 177 ? -64.287 7.079 24.828 1.00 29.44 177 GLY A C 1
ATOM 1372 O O . GLY A 1 177 ? -64.817 6.35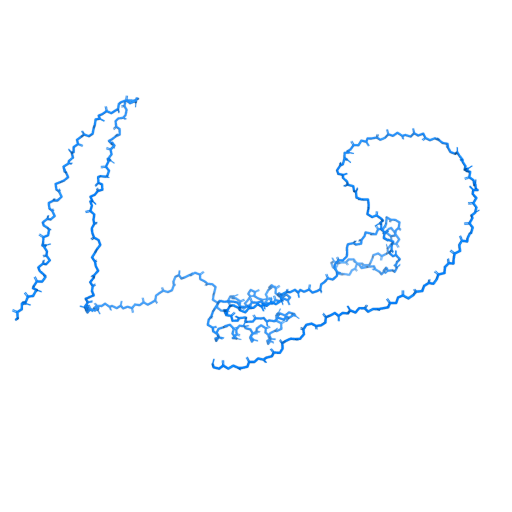6 23.997 1.00 29.44 177 GLY A O 1
ATOM 1373 N N . GLU A 1 178 ? -64.109 6.746 26.116 1.00 32.09 178 GLU A N 1
ATOM 1374 C CA . GLU A 1 178 ? -64.817 5.709 26.919 1.00 32.09 178 GLU A CA 1
ATOM 1375 C C . GLU A 1 178 ? -64.427 4.199 26.821 1.00 32.09 178 GLU A C 1
ATOM 1377 O O . GLU A 1 178 ? -64.666 3.513 25.835 1.00 32.09 178 GLU A O 1
ATOM 1382 N N . GLU A 1 179 ? -63.789 3.698 27.903 1.00 31.50 179 GLU A N 1
ATOM 1383 C CA . GLU A 1 179 ? -64.259 2.652 28.861 1.00 31.50 179 GLU A CA 1
ATOM 1384 C C . GLU A 1 179 ? -65.234 1.547 28.350 1.00 31.50 179 GLU A C 1
ATOM 1386 O O . GLU A 1 179 ? -66.249 1.864 27.753 1.00 31.50 179 GLU A O 1
ATOM 1391 N N . MET A 1 180 ? -65.109 0.220 28.566 1.00 37.34 180 MET A N 1
ATOM 1392 C CA . MET A 1 180 ? -64.712 -0.632 29.716 1.00 37.34 180 MET A CA 1
ATOM 1393 C C . MET A 1 180 ? -64.650 -2.138 29.257 1.00 37.34 180 MET A C 1
ATOM 1395 O O . MET A 1 180 ? -64.946 -2.421 28.096 1.00 37.34 180 MET A O 1
ATOM 1399 N N . PRO A 1 181 ? -64.248 -3.113 30.110 1.00 43.72 181 PRO A N 1
ATOM 1400 C CA . PRO A 1 181 ? -63.698 -4.419 29.724 1.00 43.72 181 PRO A CA 1
ATOM 1401 C C . PRO A 1 181 ? -64.736 -5.550 29.638 1.00 43.72 181 PRO A C 1
ATOM 1403 O O . PRO A 1 181 ? -65.825 -5.464 30.203 1.00 43.72 181 PRO A O 1
ATOM 1406 N N . SER A 1 182 ? -64.342 -6.670 29.030 1.00 34.50 182 SER A N 1
ATOM 1407 C CA . SER A 1 182 ? -64.980 -7.972 29.252 1.00 34.50 182 SER A CA 1
ATOM 1408 C C . SER A 1 182 ? -63.920 -9.067 29.362 1.00 34.50 182 SER A C 1
ATOM 1410 O O . SER A 1 182 ? -63.132 -9.277 28.438 1.00 34.50 182 SER A O 1
ATOM 1412 N N . GLU A 1 183 ? -63.910 -9.712 30.523 1.00 35.44 183 GLU A N 1
ATOM 1413 C CA . GLU A 1 183 ? -63.208 -10.954 30.838 1.00 35.44 183 GLU A CA 1
ATOM 1414 C C . GLU A 1 183 ? -63.887 -12.168 30.172 1.00 35.44 183 GLU A C 1
ATOM 1416 O O . GLU A 1 183 ? -64.965 -12.040 29.590 1.00 35.44 183 GLU A O 1
ATOM 1421 N N . ASP A 1 184 ? -63.249 -13.328 30.374 1.00 31.33 184 ASP A N 1
ATOM 1422 C CA . ASP A 1 184 ? -63.667 -14.716 30.103 1.00 31.33 184 ASP A CA 1
ATOM 1423 C C . ASP A 1 184 ? -63.331 -15.263 28.694 1.00 31.33 184 ASP A C 1
ATOM 1425 O O . ASP A 1 184 ? -63.542 -14.606 27.683 1.00 31.33 184 ASP A O 1
ATOM 1429 N N . GLU A 1 185 ? -62.721 -16.437 28.499 1.00 33.25 185 GLU A N 1
ATOM 1430 C CA . GLU A 1 185 ? -62.569 -17.626 29.346 1.00 33.25 185 GLU A CA 1
ATOM 1431 C C . GLU A 1 185 ? -61.215 -18.327 29.106 1.00 33.25 185 GLU A C 1
ATOM 1433 O O . GLU A 1 185 ? -60.560 -18.202 28.067 1.00 33.25 185 GLU A O 1
ATOM 1438 N N . THR A 1 186 ? -60.831 -19.122 30.098 1.00 32.84 186 THR A N 1
ATOM 1439 C CA . THR A 1 186 ? -59.771 -20.130 30.064 1.00 32.84 186 THR A CA 1
ATOM 1440 C C . THR A 1 186 ? -60.210 -21.374 29.280 1.00 32.84 186 THR A C 1
ATOM 1442 O O . THR A 1 186 ? -61.327 -21.850 29.441 1.00 32.84 186 THR A O 1
ATOM 1445 N N . MET A 1 187 ? -59.299 -21.984 28.514 1.00 36.31 187 MET A N 1
ATOM 1446 C CA . MET A 1 187 ? -59.338 -23.426 28.242 1.00 36.31 187 MET A CA 1
ATOM 1447 C C . MET A 1 187 ? -57.914 -23.981 28.143 1.00 36.31 187 MET A C 1
ATOM 1449 O O . MET A 1 187 ? -57.113 -23.566 27.307 1.00 36.31 187 MET A O 1
ATOM 1453 N N . GLU A 1 188 ? -57.615 -24.899 29.059 1.00 35.88 188 GLU A N 1
ATOM 1454 C CA . GLU A 1 188 ? -56.438 -25.763 29.078 1.00 35.88 188 GLU A CA 1
ATOM 1455 C C . GLU A 1 188 ? -56.563 -26.957 28.108 1.00 35.88 188 GLU A C 1
ATOM 1457 O O . GLU A 1 188 ? -57.658 -27.310 27.673 1.00 35.88 188 GLU A O 1
ATOM 1462 N N . GLN A 1 189 ? -55.421 -27.652 27.974 1.00 34.59 189 GLN A N 1
ATOM 1463 C CA . GLN A 1 189 ? -55.167 -29.038 27.532 1.00 34.59 189 GLN A CA 1
ATOM 1464 C C . GLN A 1 189 ? -54.813 -29.213 26.051 1.00 34.59 189 GLN A C 1
ATOM 1466 O O . GLN A 1 189 ? -55.482 -28.688 25.174 1.00 34.59 189 GLN A O 1
ATOM 1471 N N . GLY A 1 190 ? -53.775 -29.962 25.673 1.00 29.17 190 GLY A N 1
ATOM 1472 C CA . GLY A 1 190 ? -52.786 -30.800 26.373 1.00 29.17 190 GLY A CA 1
ATOM 1473 C C . GLY A 1 190 ? -51.585 -31.002 25.421 1.00 29.17 190 GLY A C 1
ATOM 1474 O O . GLY A 1 190 ? -51.694 -30.637 24.253 1.00 29.17 190 GLY A O 1
ATOM 1475 N N . GLY A 1 191 ? -50.379 -31.311 25.921 1.00 28.83 191 GLY A N 1
ATOM 1476 C CA . GLY A 1 191 ? -49.745 -32.648 25.828 1.00 28.83 191 GLY A CA 1
ATOM 1477 C C . GLY A 1 191 ? -49.434 -33.067 24.376 1.00 28.83 191 GLY A C 1
ATOM 1478 O O . GLY A 1 191 ? -50.324 -33.027 23.544 1.00 28.83 191 GLY A O 1
ATOM 1479 N N . GLU A 1 192 ? -48.246 -33.465 23.925 1.00 35.50 192 GLU A N 1
ATOM 1480 C CA . GLU A 1 192 ? -47.019 -34.033 24.499 1.00 35.50 192 GLU A CA 1
ATOM 1481 C C . GLU A 1 192 ? -45.900 -33.904 23.420 1.00 35.50 192 GLU A C 1
ATOM 1483 O O . GLU A 1 192 ? -46.210 -33.737 22.241 1.00 35.50 192 GLU A O 1
ATOM 1488 N N . GLU A 1 193 ? -44.634 -33.875 23.869 1.00 33.72 193 GLU A N 1
ATOM 1489 C CA . GLU A 1 193 ? -43.423 -34.620 23.417 1.00 33.72 193 GLU A CA 1
ATOM 1490 C C . GLU A 1 193 ? -43.282 -35.053 21.925 1.00 33.72 193 GLU A C 1
ATOM 1492 O O . GLU A 1 193 ? -44.243 -35.386 21.254 1.00 33.72 193 GLU A O 1
ATOM 1497 N N . GLU A 1 194 ? -42.122 -35.161 21.267 1.00 33.88 194 GLU A N 1
ATOM 1498 C CA . GLU A 1 194 ? -40.713 -35.301 21.646 1.00 33.88 194 GLU A CA 1
ATOM 1499 C C . GLU A 1 194 ? -39.862 -35.270 20.347 1.00 33.88 194 GLU A C 1
ATOM 1501 O O . GLU A 1 194 ? -40.349 -35.677 19.293 1.00 33.88 194 GLU A O 1
ATOM 1506 N N . THR A 1 195 ? -38.558 -34.969 20.464 1.00 29.03 195 THR A N 1
ATOM 1507 C CA . THR A 1 195 ? -37.437 -35.444 19.597 1.00 29.03 195 THR A CA 1
ATOM 1508 C C . THR A 1 195 ? -37.372 -34.936 18.138 1.00 29.03 195 THR A C 1
ATOM 1510 O O . THR A 1 195 ? -38.372 -34.676 17.492 1.00 29.03 195 THR A O 1
ATOM 1513 N N . GLY A 1 196 ? -36.221 -34.739 17.497 1.00 29.94 196 GLY A N 1
ATOM 1514 C CA . GLY A 1 196 ? -34.844 -35.116 17.781 1.00 29.94 196 GLY A CA 1
ATOM 1515 C C . GLY A 1 196 ? -33.922 -34.563 16.681 1.00 29.94 196 GLY A C 1
ATOM 1516 O O . GLY A 1 196 ? -34.368 -34.133 15.617 1.00 29.94 196 GLY A O 1
ATOM 1517 N N . ASP A 1 197 ? -32.637 -34.540 17.007 1.00 31.50 197 ASP A N 1
ATOM 1518 C CA . ASP A 1 197 ? -31.506 -33.929 16.309 1.00 31.50 197 ASP A CA 1
ATOM 1519 C C . ASP A 1 197 ? -31.085 -34.562 14.962 1.00 31.50 197 ASP A C 1
ATOM 1521 O O . ASP A 1 197 ? -31.363 -35.724 14.682 1.00 31.50 197 ASP A O 1
ATOM 1525 N N . GLY A 1 198 ? -30.240 -33.818 14.223 1.00 31.59 198 GLY A N 1
ATOM 1526 C CA . GLY A 1 198 ? -29.258 -34.332 13.243 1.00 31.59 198 GLY A CA 1
ATOM 1527 C C . GLY A 1 198 ? -29.771 -34.418 11.797 1.00 31.59 198 GLY A C 1
ATOM 1528 O O . GLY A 1 198 ? -30.894 -34.813 11.560 1.00 31.59 198 GLY A O 1
ATOM 1529 N N . GLU A 1 199 ? -29.043 -34.053 10.737 1.00 37.88 199 GLU A N 1
ATOM 1530 C CA . GLU A 1 199 ? -27.606 -34.183 10.505 1.00 37.88 199 GLU A CA 1
ATOM 1531 C C . GLU A 1 199 ? -27.062 -33.094 9.557 1.00 37.88 199 GLU A C 1
ATOM 1533 O O . GLU A 1 199 ? -27.657 -32.727 8.543 1.00 37.88 199 GLU A O 1
ATOM 1538 N N . ARG A 1 200 ? -25.850 -32.622 9.870 1.00 37.31 200 ARG A N 1
ATOM 1539 C CA . ARG A 1 200 ? -24.971 -31.858 8.976 1.00 37.31 200 ARG A CA 1
ATOM 1540 C C . ARG A 1 200 ? -24.283 -32.819 8.005 1.00 37.31 200 ARG A C 1
ATOM 1542 O O . ARG A 1 200 ? -23.435 -33.602 8.425 1.00 37.31 200 ARG A O 1
ATOM 1549 N N . LEU A 1 201 ? -24.547 -32.692 6.707 1.00 45.97 201 LEU A N 1
ATOM 1550 C CA . LEU A 1 201 ? -23.759 -33.369 5.674 1.00 45.97 201 LEU A CA 1
ATOM 1551 C C . LEU A 1 201 ? -22.462 -32.591 5.398 1.00 45.97 201 LEU A C 1
ATOM 1553 O O . LEU A 1 201 ? -22.461 -31.482 4.867 1.00 45.97 201 LEU A O 1
ATOM 1557 N N . SER A 1 202 ? -21.347 -33.195 5.809 1.00 37.38 202 SER A N 1
ATOM 1558 C CA . SER A 1 202 ? -19.977 -32.770 5.522 1.00 37.38 202 SER A CA 1
ATOM 1559 C C . SER A 1 202 ? -19.535 -33.331 4.170 1.00 37.38 202 SER A C 1
ATOM 1561 O O . SER A 1 202 ? -19.418 -34.544 4.015 1.00 37.38 202 SER A O 1
ATOM 1563 N N . ASN A 1 203 ? -19.220 -32.463 3.207 1.00 44.72 203 ASN A N 1
ATOM 1564 C CA . ASN A 1 203 ? -18.560 -32.877 1.971 1.00 44.72 203 ASN A CA 1
ATOM 1565 C C . ASN A 1 203 ? -17.040 -32.743 2.127 1.00 44.72 203 ASN A C 1
ATOM 1567 O O . ASN A 1 203 ? -16.474 -31.662 1.974 1.00 44.72 203 ASN A O 1
ATOM 1571 N N . LYS A 1 204 ? -16.374 -33.869 2.406 1.00 40.59 204 LYS A N 1
ATOM 1572 C CA . LYS A 1 204 ? -14.938 -34.063 2.166 1.00 40.59 204 LYS A CA 1
ATOM 1573 C C . LYS A 1 204 ? -14.753 -34.798 0.835 1.00 40.59 204 LYS A C 1
ATOM 1575 O O . LYS A 1 204 ? -15.215 -35.924 0.684 1.00 40.59 204 LYS A O 1
ATOM 1580 N N . ARG A 1 205 ? -14.010 -34.199 -0.096 1.00 41.25 205 ARG A N 1
ATOM 1581 C CA . ARG A 1 205 ? -13.346 -34.894 -1.214 1.00 41.25 205 ARG A CA 1
ATOM 1582 C C . ARG A 1 205 ? -11.968 -34.243 -1.354 1.00 41.25 205 ARG A C 1
ATOM 1584 O O . ARG A 1 205 ? -11.880 -33.067 -1.673 1.00 41.25 20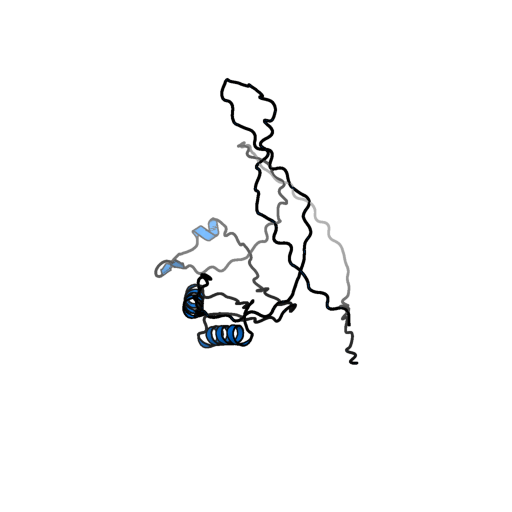5 ARG A O 1
ATOM 1591 N N . ALA A 1 206 ? -10.961 -34.803 -0.691 1.00 38.47 206 ALA A N 1
ATOM 1592 C CA . ALA A 1 206 ? -10.069 -35.847 -1.198 1.00 38.47 206 ALA A CA 1
ATOM 1593 C C . ALA A 1 206 ? -9.232 -35.345 -2.383 1.00 38.47 206 ALA A C 1
ATOM 1595 O O . ALA A 1 206 ? -9.732 -35.143 -3.486 1.00 38.47 206 ALA A O 1
ATOM 1596 N N . ALA A 1 207 ? -7.953 -35.144 -2.073 1.00 38.06 207 ALA A N 1
ATOM 1597 C CA . ALA A 1 207 ? -6.865 -34.896 -2.992 1.00 38.06 207 ALA A CA 1
ATOM 1598 C C . ALA A 1 207 ? -6.689 -36.055 -3.981 1.00 38.06 207 ALA A C 1
ATOM 1600 O O . ALA A 1 207 ? -6.851 -37.219 -3.616 1.00 38.06 207 ALA A O 1
ATOM 1601 N N . ALA A 1 208 ? -6.253 -35.719 -5.190 1.00 39.31 208 ALA A N 1
ATOM 1602 C CA . ALA A 1 208 ? -5.431 -36.591 -6.010 1.00 39.31 208 ALA A CA 1
ATOM 1603 C C . ALA A 1 208 ? -4.409 -35.711 -6.737 1.00 39.31 208 ALA A C 1
ATOM 1605 O O . ALA A 1 208 ? -4.770 -34.752 -7.417 1.00 39.31 208 ALA A O 1
ATOM 1606 N N . ALA A 1 209 ? -3.141 -36.024 -6.503 1.00 37.91 209 ALA A N 1
ATOM 1607 C CA . ALA A 1 209 ? -2.028 -35.636 -7.344 1.00 37.91 209 ALA A CA 1
ATOM 1608 C C . ALA A 1 209 ? -2.110 -36.419 -8.662 1.00 37.91 209 ALA A C 1
ATOM 1610 O O . ALA A 1 209 ? -2.438 -37.601 -8.610 1.00 37.91 209 ALA A O 1
ATOM 1611 N N . ASP A 1 210 ? -1.802 -35.785 -9.794 1.00 39.28 210 ASP A N 1
ATOM 1612 C CA . ASP A 1 210 ? -0.758 -36.266 -10.708 1.00 39.28 210 ASP A CA 1
ATOM 1613 C C . ASP A 1 210 ? -0.483 -35.252 -11.835 1.00 39.28 210 ASP A C 1
ATOM 1615 O O . ASP A 1 210 ? -1.419 -34.675 -12.386 1.00 39.28 210 ASP A O 1
ATOM 1619 N N . THR A 1 211 ? 0.805 -35.158 -12.190 1.00 40.66 211 THR A N 1
ATOM 1620 C CA . THR A 1 211 ? 1.464 -34.426 -13.304 1.00 40.66 211 THR A CA 1
ATOM 1621 C C . THR A 1 211 ? 1.591 -32.902 -13.226 1.00 40.66 211 THR A C 1
ATOM 1623 O O . THR A 1 211 ? 0.584 -32.174 -13.359 1.00 40.66 211 THR A O 1
#

pLDDT: mean 70.78, std 24.6, range [28.83, 96.75]